Protein AF-A0A351ZZ70-F1 (afdb_monomer)

Structure (mmCIF, N/CA/C/O backbone):
data_AF-A0A351ZZ70-F1
#
_entry.id   AF-A0A351ZZ70-F1
#
loop_
_atom_site.group_PDB
_atom_site.id
_atom_site.type_symbol
_atom_site.label_atom_id
_atom_site.label_alt_id
_atom_site.label_comp_id
_atom_site.label_asym_id
_atom_site.label_entity_id
_atom_site.label_seq_id
_atom_site.pdbx_PDB_ins_code
_atom_site.Cartn_x
_atom_site.Cartn_y
_atom_site.Cartn_z
_atom_site.occupancy
_atom_site.B_iso_or_equiv
_atom_site.auth_seq_id
_atom_site.auth_comp_id
_atom_site.auth_asym_id
_atom_site.auth_atom_id
_atom_site.pdbx_PDB_model_num
ATOM 1 N N . MET A 1 1 ? 9.190 -35.580 1.330 1.00 49.66 1 MET A N 1
ATOM 2 C CA . MET A 1 1 ? 8.489 -34.272 1.339 1.00 49.66 1 MET A CA 1
ATOM 3 C C . MET A 1 1 ? 7.196 -34.245 2.174 1.00 49.66 1 MET A C 1
ATOM 5 O O . MET A 1 1 ? 6.522 -33.230 2.193 1.00 49.66 1 MET A O 1
ATOM 9 N N . THR A 1 2 ? 6.848 -35.310 2.910 1.00 63.97 2 THR A N 1
ATOM 10 C CA . THR A 1 2 ? 5.531 -35.466 3.570 1.00 63.97 2 THR A CA 1
ATOM 11 C C . THR A 1 2 ? 5.560 -35.407 5.106 1.00 63.97 2 THR A C 1
ATOM 13 O O . THR A 1 2 ? 4.503 -35.312 5.722 1.00 63.97 2 THR A O 1
ATOM 16 N N . SER A 1 3 ? 6.746 -35.417 5.732 1.00 46.72 3 SER A N 1
ATOM 17 C CA . SER A 1 3 ? 6.900 -35.365 7.200 1.00 46.72 3 SER A CA 1
ATOM 18 C C . SER A 1 3 ? 7.057 -33.930 7.736 1.00 46.72 3 SER A C 1
ATOM 20 O O . SER A 1 3 ? 6.382 -33.553 8.691 1.00 46.72 3 SER A O 1
ATOM 22 N N . LEU A 1 4 ? 7.824 -33.069 7.045 1.00 42.53 4 LEU A N 1
ATOM 23 C CA . LEU A 1 4 ? 7.962 -31.645 7.405 1.00 42.53 4 LEU A CA 1
ATOM 24 C C . LEU A 1 4 ? 6.634 -30.873 7.308 1.00 42.53 4 LEU A C 1
ATOM 26 O O . LEU A 1 4 ? 6.358 -30.010 8.134 1.00 42.53 4 LEU A O 1
ATOM 30 N N . MET A 1 5 ? 5.787 -31.219 6.333 1.00 43.94 5 MET A N 1
ATOM 31 C CA . MET A 1 5 ? 4.493 -30.562 6.122 1.00 43.94 5 MET A CA 1
ATOM 32 C C . MET A 1 5 ? 3.476 -30.921 7.219 1.00 43.94 5 MET A C 1
ATOM 34 O O . MET A 1 5 ? 2.661 -30.088 7.595 1.00 43.94 5 MET A O 1
ATOM 38 N N . LYS A 1 6 ? 3.561 -32.130 7.796 1.00 43.91 6 LYS A N 1
ATOM 39 C CA . LYS A 1 6 ? 2.717 -32.546 8.928 1.00 43.91 6 LYS A CA 1
ATOM 40 C C . LYS A 1 6 ? 3.193 -31.943 10.250 1.00 43.91 6 LYS A C 1
ATOM 42 O O . LYS A 1 6 ? 2.360 -31.536 11.052 1.00 43.91 6 LYS A O 1
ATOM 47 N N . LEU A 1 7 ? 4.509 -31.811 10.447 1.00 42.88 7 LEU A N 1
ATOM 48 C CA . LEU A 1 7 ? 5.071 -31.143 11.625 1.00 42.88 7 LEU A CA 1
ATOM 49 C C . LEU A 1 7 ? 4.730 -29.642 11.638 1.00 42.88 7 LEU A C 1
ATOM 51 O O . LEU A 1 7 ? 4.385 -29.107 12.686 1.00 42.88 7 LEU A O 1
ATOM 55 N N . ALA A 1 8 ? 4.733 -28.992 10.467 1.00 49.62 8 ALA A N 1
ATOM 56 C CA . ALA A 1 8 ? 4.304 -27.602 10.312 1.00 49.62 8 ALA A CA 1
ATOM 57 C C . ALA A 1 8 ? 2.809 -27.408 10.622 1.00 49.62 8 ALA A C 1
ATOM 59 O O . ALA A 1 8 ? 2.456 -26.432 11.273 1.00 49.62 8 ALA A O 1
ATOM 60 N N . ILE A 1 9 ? 1.943 -28.352 10.232 1.00 52.53 9 ILE A N 1
ATOM 61 C CA . ILE A 1 9 ? 0.499 -28.301 10.526 1.00 52.53 9 ILE A CA 1
ATOM 62 C C . ILE A 1 9 ? 0.217 -28.545 12.020 1.00 52.53 9 ILE A C 1
ATOM 64 O O . ILE A 1 9 ? -0.633 -27.872 12.592 1.00 52.53 9 ILE A O 1
ATOM 68 N N . VAL A 1 10 ? 0.960 -29.438 12.686 1.00 50.00 10 VAL A N 1
ATOM 69 C CA . VAL A 1 10 ? 0.810 -29.678 14.137 1.00 50.00 10 VAL A CA 1
ATOM 70 C C . VAL A 1 10 ? 1.342 -28.498 14.968 1.00 50.00 10 VAL A C 1
ATOM 72 O O . VAL A 1 10 ? 0.736 -28.140 15.975 1.00 50.00 10 VAL A O 1
ATOM 75 N N . LEU A 1 11 ? 2.406 -27.821 14.516 1.00 44.31 11 LEU A N 1
ATOM 76 C CA . LEU A 1 11 ? 2.881 -26.571 15.129 1.00 44.31 11 LEU A CA 1
ATOM 77 C C . LEU A 1 11 ? 1.931 -25.384 14.881 1.00 44.31 11 LEU A C 1
ATOM 79 O O . LEU A 1 11 ? 1.773 -24.552 15.774 1.00 44.31 11 LEU A O 1
ATOM 83 N N . LEU A 1 12 ? 1.241 -25.337 13.733 1.00 46.22 12 LEU A N 1
ATOM 84 C CA . LEU A 1 12 ? 0.236 -24.308 13.428 1.00 46.22 12 LEU A CA 1
ATOM 85 C C . LEU A 1 12 ? -1.006 -24.403 14.334 1.00 46.22 12 LEU A C 1
ATOM 87 O O . LEU A 1 12 ? -1.613 -23.385 14.652 1.00 46.22 12 LEU A O 1
ATOM 91 N N . VAL A 1 13 ? -1.373 -25.615 14.771 1.00 45.06 13 VAL A N 1
ATOM 92 C CA . VAL A 1 13 ? -2.556 -25.859 15.621 1.00 45.06 13 VAL A CA 1
ATOM 93 C C . VAL A 1 13 ? -2.278 -25.588 17.109 1.00 45.06 13 VAL A C 1
ATOM 95 O O . VAL A 1 13 ? -3.193 -25.225 17.841 1.00 45.06 13 VAL A O 1
ATOM 98 N N . CYS A 1 14 ? -1.026 -25.675 17.571 1.00 36.41 14 CYS A N 1
ATOM 99 C CA . CYS A 1 14 ? -0.679 -25.343 18.963 1.00 36.41 14 CYS A CA 1
ATOM 100 C C . CYS A 1 14 ? -0.446 -23.839 19.210 1.00 36.41 14 CYS A C 1
ATOM 102 O O . CYS A 1 14 ? -0.546 -23.388 20.350 1.00 36.41 14 CYS A O 1
ATOM 104 N N . ALA A 1 15 ? -0.174 -23.040 18.173 1.00 38.38 15 ALA A N 1
ATOM 105 C CA . ALA A 1 15 ? 0.088 -21.604 18.321 1.00 38.38 15 ALA A CA 1
ATOM 106 C C . ALA A 1 15 ? -1.185 -20.737 18.446 1.00 38.38 15 ALA A C 1
ATOM 108 O O . ALA A 1 15 ? -1.099 -19.566 18.815 1.00 38.38 15 ALA A O 1
ATOM 109 N N . SER A 1 16 ? -2.377 -21.291 18.194 1.00 42.59 16 SER A N 1
ATOM 110 C CA . SER A 1 16 ? -3.641 -20.539 18.216 1.00 42.59 16 SER A CA 1
ATOM 111 C C . SER A 1 16 ? -4.195 -20.247 19.619 1.00 42.59 16 SER A C 1
ATOM 113 O O . SER A 1 16 ? -5.203 -19.555 19.735 1.00 42.59 16 SER A O 1
ATOM 115 N N . VAL A 1 17 ? -3.569 -20.748 20.691 1.00 41.84 17 VAL A N 1
ATOM 116 C CA . VAL A 1 17 ? -4.128 -20.664 22.058 1.00 41.84 17 VAL A CA 1
ATOM 117 C C . VAL A 1 17 ? -3.600 -19.467 22.871 1.00 41.84 17 VAL A C 1
ATOM 119 O O . VAL A 1 17 ? -4.144 -19.162 23.926 1.00 41.84 17 VAL A O 1
ATOM 122 N N . LEU A 1 18 ? -2.610 -18.707 22.387 1.00 39.25 18 LEU A N 1
ATOM 123 C CA . LEU A 1 18 ? -1.973 -17.639 23.188 1.00 39.25 18 LEU A CA 1
ATOM 124 C C . LEU A 1 18 ? -2.280 -16.195 22.743 1.00 39.25 18 LEU A C 1
ATOM 126 O O . LEU A 1 18 ? -1.706 -15.250 23.277 1.00 39.25 18 LEU A O 1
ATOM 130 N N . ALA A 1 19 ? -3.222 -15.982 21.820 1.00 40.59 19 ALA A N 1
ATOM 131 C CA . ALA A 1 19 ? -3.468 -14.669 21.208 1.00 40.59 19 ALA A CA 1
ATOM 132 C C . ALA A 1 19 ? -4.496 -13.760 21.929 1.00 40.59 19 ALA A C 1
ATOM 134 O O . ALA A 1 19 ? -5.089 -12.892 21.290 1.00 40.59 19 ALA A O 1
ATOM 135 N N . GLN A 1 20 ? -4.733 -13.911 23.236 1.00 42.53 20 GLN A N 1
ATOM 136 C CA . GLN A 1 20 ? -5.723 -13.091 23.959 1.00 42.53 20 GLN A CA 1
ATOM 137 C C . GLN A 1 20 ? -5.120 -12.373 25.169 1.00 42.53 20 GLN A C 1
ATOM 139 O O . GLN A 1 20 ? -5.265 -12.832 26.296 1.00 42.53 20 GLN A O 1
ATOM 144 N N . ALA A 1 21 ? -4.444 -11.236 24.967 1.00 45.53 21 ALA A N 1
ATOM 145 C CA . ALA A 1 21 ? -4.029 -10.412 26.115 1.00 45.53 21 ALA A CA 1
ATOM 146 C C . ALA A 1 21 ? -3.870 -8.897 25.871 1.00 45.53 21 ALA A C 1
ATOM 148 O O . ALA A 1 21 ? -3.476 -8.189 26.795 1.00 45.53 21 ALA A O 1
ATOM 149 N N . GLN A 1 22 ? -4.144 -8.354 24.676 1.00 55.53 22 GLN A N 1
ATOM 150 C CA . GLN A 1 22 ? -3.857 -6.931 24.391 1.00 55.53 22 GLN A CA 1
ATOM 151 C C . GLN A 1 22 ? -5.077 -6.048 24.079 1.00 55.53 22 GLN A C 1
ATOM 153 O O . GLN A 1 22 ? -4.896 -4.871 23.773 1.00 55.53 22 GLN A O 1
ATOM 158 N N . GLU A 1 23 ? -6.305 -6.562 24.174 1.00 66.94 23 GLU A N 1
ATOM 159 C CA . GLU A 1 23 ? -7.500 -5.809 23.746 1.00 66.94 23 GLU A CA 1
ATOM 160 C C . GLU A 1 23 ? -8.256 -5.116 24.878 1.00 66.94 23 GLU A C 1
ATOM 162 O O . GLU A 1 23 ? -9.047 -4.214 24.607 1.00 66.94 23 GLU A O 1
ATOM 167 N N . THR A 1 24 ? -7.984 -5.478 26.133 1.00 68.69 24 THR A N 1
ATOM 168 C CA . THR A 1 24 ? -8.666 -4.908 27.297 1.00 68.69 24 THR A CA 1
ATOM 169 C C . THR A 1 24 ? -7.692 -4.481 28.386 1.00 68.69 24 THR A C 1
ATOM 171 O O . THR A 1 24 ? -6.736 -5.199 28.683 1.00 68.69 24 THR A O 1
ATOM 174 N N . TYR A 1 25 ? -7.938 -3.338 29.025 1.00 76.12 25 TYR A N 1
ATOM 175 C CA . TYR A 1 25 ? -7.220 -2.943 30.240 1.00 76.12 25 TYR A CA 1
ATOM 176 C C . TYR A 1 25 ? -8.117 -2.175 31.208 1.00 76.12 25 TYR A C 1
ATOM 178 O O . TYR A 1 25 ? -9.020 -1.474 30.780 1.00 76.12 25 TYR A O 1
ATOM 186 N N . VAL A 1 26 ? -7.848 -2.262 32.510 1.00 77.62 26 VAL A N 1
ATOM 187 C CA . VAL A 1 26 ? -8.574 -1.485 33.525 1.00 77.62 26 VAL A CA 1
ATOM 188 C C . VAL A 1 26 ? -7.821 -0.187 33.803 1.00 77.62 26 VAL A C 1
ATOM 190 O O . VAL A 1 26 ? -6.599 -0.198 33.951 1.00 77.62 26 VAL A O 1
ATOM 193 N N . THR A 1 27 ? -8.533 0.937 33.827 1.00 78.19 27 THR A N 1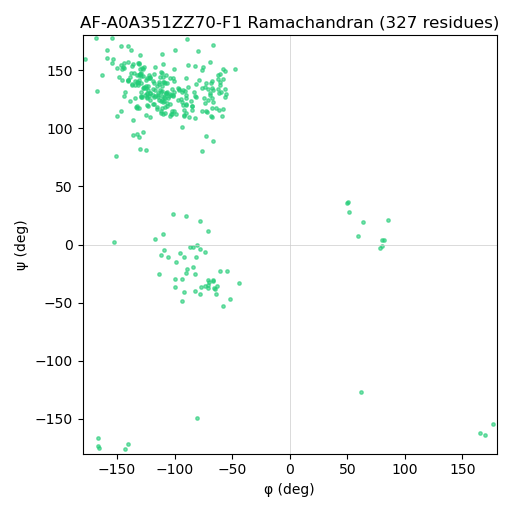
ATOM 194 C CA . THR A 1 27 ? -7.952 2.253 34.133 1.00 78.19 27 THR A CA 1
ATOM 195 C C . THR A 1 27 ? -7.859 2.458 35.645 1.00 78.19 27 THR A C 1
ATOM 197 O O . THR A 1 27 ? -8.860 2.295 36.337 1.00 78.19 27 THR A O 1
ATOM 200 N N . ASP A 1 28 ? -6.704 2.887 36.158 1.00 76.62 28 ASP A N 1
ATOM 201 C CA . ASP A 1 28 ? -6.487 3.050 37.607 1.00 76.62 28 ASP A CA 1
ATOM 202 C C . ASP A 1 28 ? -7.344 4.163 38.239 1.00 76.62 28 ASP A C 1
ATOM 204 O O . ASP A 1 28 ? -7.741 4.055 39.397 1.00 76.62 28 ASP A O 1
ATOM 208 N N . SER A 1 29 ? -7.680 5.216 37.483 1.00 77.56 29 SER A N 1
ATOM 209 C CA . SER A 1 29 ? -8.461 6.355 37.989 1.00 77.56 29 SER A CA 1
ATOM 210 C C . SER A 1 29 ? -9.960 6.068 38.105 1.00 77.56 29 SER A C 1
ATOM 212 O O . SER A 1 29 ? -10.587 6.452 39.088 1.00 77.56 29 SER A O 1
ATOM 214 N N . THR A 1 30 ? -10.550 5.397 37.114 1.00 75.12 30 THR A N 1
ATOM 215 C CA . THR A 1 30 ? -12.002 5.157 37.045 1.00 75.12 30 THR A CA 1
ATOM 216 C C . THR A 1 30 ? -12.397 3.720 37.367 1.00 75.12 30 THR A C 1
ATOM 218 O O . THR A 1 30 ? -13.588 3.453 37.519 1.00 75.12 30 THR A O 1
ATOM 221 N N . ARG A 1 31 ? -11.427 2.793 37.453 1.00 79.69 31 ARG A N 1
ATOM 222 C CA . ARG A 1 31 ? -11.629 1.331 37.493 1.00 79.69 31 ARG A CA 1
ATOM 223 C C . ARG A 1 31 ? -12.516 0.808 36.360 1.00 79.69 31 ARG A C 1
ATOM 225 O O . ARG A 1 31 ? -13.199 -0.195 36.527 1.00 79.69 31 ARG A O 1
ATOM 232 N N . GLN A 1 32 ? -12.522 1.505 35.226 1.00 81.19 32 GLN A N 1
ATOM 233 C CA . GLN A 1 32 ? -13.265 1.094 34.041 1.00 81.19 32 GLN A CA 1
ATOM 234 C C . GLN A 1 32 ? -12.413 0.186 33.174 1.00 81.19 32 GLN A C 1
ATOM 236 O O . GLN A 1 32 ? -11.249 0.500 32.893 1.00 81.19 32 GLN A O 1
ATOM 241 N N . THR A 1 33 ? -13.020 -0.891 32.703 1.00 83.31 33 THR A N 1
ATOM 242 C CA . THR A 1 33 ? -12.470 -1.724 31.647 1.00 83.31 33 THR A CA 1
ATOM 243 C C . THR A 1 33 ? -12.544 -0.953 30.335 1.00 83.31 33 THR A C 1
ATOM 245 O O . THR A 1 33 ? -13.596 -0.485 29.923 1.00 83.31 33 THR A O 1
ATOM 248 N N . MET A 1 34 ? -11.409 -0.792 29.675 1.00 81.81 34 MET A N 1
ATOM 249 C CA . MET A 1 34 ? -11.252 -0.173 28.367 1.00 81.81 34 MET A CA 1
ATOM 250 C C . MET A 1 34 ? -11.062 -1.272 27.335 1.00 81.81 34 MET A C 1
ATOM 252 O O . MET A 1 34 ? -10.184 -2.113 27.501 1.00 81.81 34 MET A O 1
ATOM 256 N N . ILE A 1 35 ? -11.851 -1.242 26.268 1.00 83.06 35 ILE A N 1
ATOM 257 C CA . ILE A 1 35 ? -11.829 -2.200 25.164 1.00 83.06 35 ILE A CA 1
ATOM 258 C C . ILE A 1 35 ? -11.302 -1.489 23.916 1.00 83.06 35 ILE A 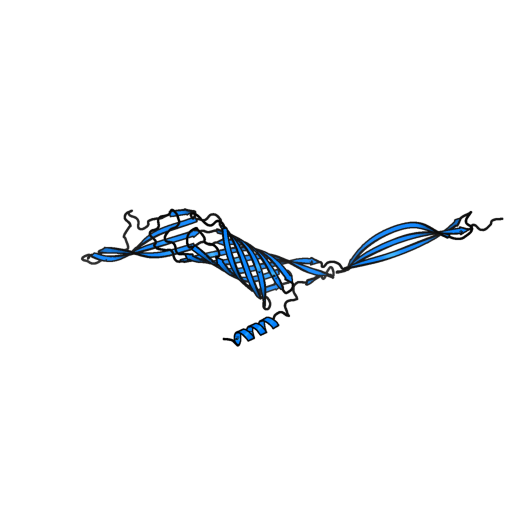C 1
ATOM 260 O O . ILE A 1 35 ? -11.741 -0.384 23.582 1.00 83.06 35 ILE A O 1
ATOM 264 N N . LEU A 1 36 ? -10.346 -2.103 23.221 1.00 84.31 36 LEU A N 1
ATOM 265 C CA . LEU A 1 36 ? -9.840 -1.598 21.950 1.00 84.31 36 LEU A CA 1
ATOM 266 C C . LEU A 1 36 ? -10.939 -1.679 20.887 1.00 84.31 36 LEU A C 1
ATOM 268 O O . LEU A 1 36 ? -11.436 -2.762 20.592 1.00 84.31 36 LEU A O 1
ATOM 272 N N . LYS A 1 37 ? -11.286 -0.545 20.268 1.00 84.19 37 LYS A N 1
ATOM 273 C CA . LYS A 1 37 ? -12.285 -0.523 19.193 1.00 84.19 37 LYS A CA 1
ATOM 274 C C . LYS A 1 37 ? -11.653 -0.628 17.808 1.00 84.19 37 LYS A C 1
ATOM 276 O O . LYS A 1 37 ? -12.125 -1.392 16.980 1.00 84.19 37 LYS A O 1
ATOM 281 N N . TYR A 1 38 ? -10.627 0.170 17.536 1.00 89.56 38 TYR A N 1
ATOM 282 C CA . TYR A 1 38 ? -9.906 0.178 16.261 1.00 89.56 38 TYR A CA 1
ATOM 283 C C . TYR A 1 38 ? -8.516 0.786 16.453 1.00 89.56 38 TYR A C 1
ATOM 285 O O . TYR A 1 38 ? -8.273 1.502 17.429 1.00 89.56 38 TYR A O 1
ATOM 293 N N . ARG A 1 39 ? -7.598 0.516 15.524 1.00 92.50 39 ARG A N 1
ATOM 294 C CA . ARG A 1 39 ? -6.299 1.191 15.447 1.00 92.50 39 ARG A CA 1
ATOM 295 C C . ARG A 1 39 ? -6.264 2.115 14.237 1.00 92.50 39 ARG A C 1
ATOM 297 O O . ARG A 1 39 ? -6.756 1.746 13.177 1.00 92.50 39 ARG A O 1
ATOM 304 N N . LEU A 1 40 ? -5.672 3.293 14.387 1.00 95.81 40 LEU A N 1
ATOM 305 C CA . LEU A 1 40 ? -5.412 4.229 13.289 1.00 95.81 40 LEU A CA 1
ATOM 306 C C . LEU A 1 40 ? -3.921 4.500 13.195 1.00 95.81 40 LEU A C 1
ATOM 308 O O . LEU A 1 40 ? -3.237 4.555 14.214 1.00 95.81 40 LEU A O 1
ATOM 312 N N . GLY A 1 41 ? -3.404 4.664 11.989 1.00 96.75 41 GLY A N 1
ATOM 313 C CA . GLY A 1 41 ? -1.971 4.749 11.800 1.00 96.75 41 GLY A CA 1
ATOM 314 C C . GLY A 1 41 ? -1.544 5.264 10.444 1.00 96.75 41 GLY A C 1
ATOM 315 O O . GLY A 1 41 ? -2.362 5.641 9.607 1.00 96.75 41 GLY A O 1
ATOM 316 N N . GLY A 1 42 ? -0.233 5.238 10.247 1.00 98.12 42 GLY A N 1
ATOM 317 C CA . GLY A 1 42 ? 0.413 5.509 8.975 1.00 98.12 42 GLY A CA 1
ATOM 318 C C . GLY A 1 42 ? 1.415 4.422 8.622 1.00 98.12 42 GLY A C 1
ATOM 319 O O . GLY A 1 42 ? 1.835 3.638 9.477 1.00 98.12 42 GLY A O 1
ATOM 320 N N . PHE A 1 43 ? 1.800 4.382 7.354 1.00 98.25 43 PHE A N 1
ATOM 321 C CA . PHE A 1 43 ? 2.858 3.508 6.866 1.00 98.25 43 PHE A CA 1
ATOM 322 C C . PHE A 1 43 ? 3.776 4.253 5.905 1.00 98.25 43 PHE A C 1
ATOM 324 O O . PHE A 1 43 ? 3.362 5.201 5.235 1.00 98.25 43 PHE A O 1
ATOM 331 N N . ALA A 1 44 ? 5.017 3.786 5.830 1.00 98.38 44 ALA A N 1
ATOM 332 C CA . ALA A 1 44 ? 5.989 4.182 4.825 1.00 98.38 44 ALA A CA 1
ATOM 333 C C . ALA A 1 44 ? 6.781 2.947 4.387 1.00 98.38 44 ALA A C 1
ATOM 335 O O . ALA A 1 44 ? 7.074 2.062 5.193 1.00 98.38 44 ALA A O 1
ATOM 336 N N . SER A 1 45 ? 7.089 2.837 3.101 1.00 98.12 45 SER A N 1
ATOM 337 C CA . SER A 1 45 ? 7.764 1.682 2.512 1.00 98.12 45 SER A CA 1
ATOM 338 C C . SER A 1 45 ? 8.628 2.104 1.334 1.00 98.12 45 SER A C 1
ATOM 340 O O . SER A 1 45 ? 8.241 2.972 0.553 1.00 98.12 45 SER A O 1
ATOM 342 N N . ALA A 1 46 ? 9.774 1.451 1.176 1.00 98.19 46 ALA A N 1
ATOM 343 C CA . ALA A 1 46 ? 10.479 1.420 -0.095 1.00 98.19 46 ALA A CA 1
ATOM 344 C C . ALA A 1 46 ? 9.752 0.437 -1.018 1.00 98.19 46 ALA A C 1
ATOM 346 O O . ALA A 1 46 ? 9.367 -0.650 -0.580 1.00 98.19 46 ALA A O 1
ATOM 347 N N . ALA A 1 47 ? 9.539 0.824 -2.270 1.00 97.75 47 ALA A N 1
ATOM 348 C CA . ALA A 1 47 ? 8.762 0.071 -3.242 1.00 97.75 47 ALA A CA 1
ATOM 349 C C . ALA A 1 47 ? 9.605 -0.190 -4.493 1.00 97.75 47 ALA A C 1
ATOM 351 O O . ALA A 1 47 ? 9.914 0.737 -5.233 1.00 97.75 47 ALA A O 1
ATOM 352 N N . GLN A 1 48 ? 9.976 -1.444 -4.728 1.00 97.75 48 GLN A N 1
ATOM 353 C CA . GLN A 1 48 ? 10.634 -1.872 -5.956 1.00 97.75 48 GLN A CA 1
ATOM 354 C C . GLN A 1 48 ? 9.566 -2.335 -6.945 1.00 97.75 48 GLN A C 1
ATOM 356 O O . GLN A 1 48 ? 8.886 -3.334 -6.699 1.00 97.75 48 GLN A O 1
ATOM 361 N N . THR A 1 49 ? 9.437 -1.633 -8.064 1.00 97.69 49 THR A N 1
ATOM 362 C CA . THR A 1 49 ? 8.543 -2.007 -9.159 1.00 97.69 49 THR A CA 1
ATOM 363 C C . THR A 1 49 ? 9.337 -2.770 -10.215 1.00 97.69 49 THR A C 1
ATOM 365 O O . THR A 1 49 ? 10.440 -2.374 -10.592 1.00 97.69 49 THR A O 1
ATOM 368 N N . ILE A 1 50 ? 8.792 -3.893 -10.668 1.00 96.81 50 ILE A N 1
ATOM 369 C CA . ILE A 1 50 ? 9.350 -4.762 -11.701 1.00 96.81 50 ILE A CA 1
ATOM 370 C C . ILE A 1 50 ? 8.298 -4.870 -12.795 1.00 96.81 50 ILE A C 1
ATOM 372 O O . ILE A 1 50 ? 7.182 -5.331 -12.554 1.00 96.81 50 ILE A O 1
ATOM 376 N N . HIS A 1 51 ? 8.654 -4.439 -13.994 1.00 96.06 51 HIS A N 1
ATOM 377 C CA . HIS A 1 51 ? 7.778 -4.483 -15.148 1.00 96.06 51 HIS A CA 1
ATOM 378 C C . HIS A 1 51 ? 8.059 -5.726 -15.972 1.00 96.06 51 HIS A C 1
ATOM 380 O O . HIS A 1 51 ? 9.213 -6.031 -16.273 1.00 96.06 51 HIS A O 1
ATOM 386 N N . VAL A 1 52 ? 6.980 -6.393 -16.359 1.00 94.62 52 VAL A N 1
ATOM 387 C CA . VAL A 1 52 ? 6.974 -7.422 -17.393 1.00 94.62 52 VAL A CA 1
ATOM 388 C C . VAL A 1 52 ? 6.216 -6.825 -18.565 1.00 94.62 52 VAL A C 1
ATOM 390 O O . VAL A 1 52 ? 5.101 -6.325 -18.393 1.00 94.62 52 VAL A O 1
ATOM 393 N N . ALA A 1 53 ? 6.851 -6.796 -19.726 1.00 93.00 53 ALA A N 1
ATOM 394 C CA . ALA A 1 53 ? 6.286 -6.196 -20.920 1.00 93.00 53 ALA A CA 1
ATOM 395 C C . ALA A 1 53 ? 6.604 -7.044 -22.151 1.00 93.00 53 ALA A C 1
ATOM 397 O O . ALA A 1 53 ? 7.554 -7.821 -22.142 1.00 93.00 53 ALA A O 1
ATOM 398 N N . ASP A 1 54 ? 5.795 -6.899 -23.191 1.00 92.00 54 ASP A N 1
ATOM 399 C CA . ASP A 1 54 ? 6.082 -7.427 -24.522 1.00 92.00 54 ASP A CA 1
ATOM 400 C C . ASP A 1 54 ? 5.412 -6.534 -25.572 1.00 92.00 54 ASP A C 1
ATOM 402 O O . ASP A 1 54 ? 4.321 -6.815 -26.071 1.00 92.00 54 ASP A O 1
ATOM 406 N N . PHE A 1 55 ? 6.016 -5.370 -25.821 1.00 89.12 55 PHE A N 1
ATOM 407 C CA . PHE A 1 55 ? 5.552 -4.426 -26.839 1.00 89.12 55 PHE A CA 1
ATOM 408 C C . PHE A 1 55 ? 6.726 -3.696 -27.493 1.00 89.12 55 PHE A C 1
ATOM 410 O O . PHE A 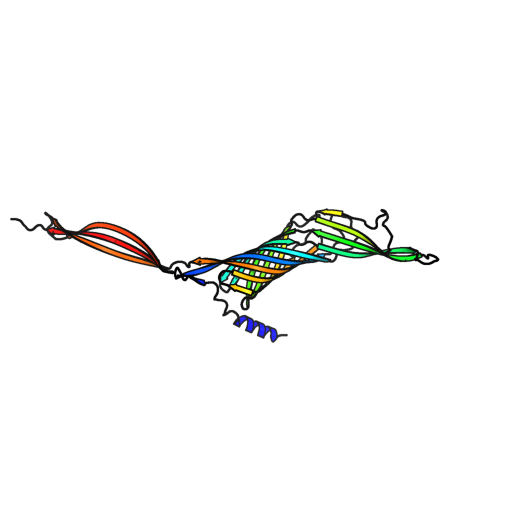1 55 ? 7.692 -3.347 -26.818 1.00 89.12 55 PHE A O 1
ATOM 417 N N . GLY A 1 56 ? 6.654 -3.452 -28.804 1.00 85.88 56 GLY A N 1
ATOM 418 C CA . GLY A 1 56 ? 7.674 -2.683 -29.533 1.00 85.88 56 GLY A CA 1
ATOM 419 C C . GLY A 1 56 ? 7.485 -1.170 -29.408 1.00 85.88 56 GLY A C 1
ATOM 420 O O . GLY A 1 56 ? 8.442 -0.434 -29.198 1.00 85.88 56 GLY A O 1
ATOM 421 N N . ALA A 1 57 ? 6.234 -0.706 -29.465 1.00 86.75 57 ALA A N 1
ATOM 422 C CA . ALA A 1 57 ? 5.874 0.704 -29.356 1.00 86.75 57 ALA A CA 1
ATOM 423 C C . ALA A 1 57 ? 4.558 0.881 -28.591 1.00 86.75 57 ALA A C 1
ATOM 425 O O . ALA A 1 57 ? 3.717 -0.020 -28.553 1.00 86.75 57 ALA A O 1
ATOM 426 N N . LEU A 1 58 ? 4.371 2.065 -28.011 1.00 87.00 58 LEU A N 1
ATOM 427 C CA . LEU A 1 58 ? 3.076 2.483 -27.484 1.00 87.00 58 LEU A CA 1
ATOM 428 C C . LEU A 1 58 ? 2.120 2.869 -28.634 1.00 87.00 58 LEU A C 1
ATOM 430 O O . LEU A 1 58 ? 2.582 3.310 -29.691 1.00 87.00 58 LEU A O 1
ATOM 434 N N . PRO A 1 59 ? 0.791 2.739 -28.454 1.00 85.56 59 PRO A N 1
ATOM 435 C CA . PRO A 1 59 ? -0.180 3.067 -29.496 1.00 85.56 59 PRO A CA 1
ATOM 436 C C . PRO A 1 59 ? -0.026 4.500 -30.025 1.00 85.56 59 PRO A C 1
ATOM 438 O O . PRO A 1 59 ? -0.001 5.456 -29.253 1.00 85.56 59 PRO A O 1
ATOM 441 N N . GLY A 1 60 ? 0.047 4.650 -31.350 1.00 81.94 60 GLY A N 1
ATOM 442 C CA . GLY A 1 60 ? 0.174 5.955 -32.012 1.00 81.94 60 GLY A CA 1
ATOM 443 C C . GLY A 1 60 ? 1.596 6.523 -32.070 1.00 81.94 60 GLY A C 1
ATOM 444 O O . GLY A 1 60 ? 1.772 7.630 -32.573 1.00 81.94 60 GLY A O 1
ATOM 445 N N . LEU A 1 61 ? 2.604 5.780 -31.601 1.00 83.94 61 LEU A N 1
ATOM 446 C CA . LEU A 1 61 ? 4.005 6.200 -31.597 1.00 83.94 61 LEU A CA 1
ATOM 447 C C . LEU A 1 61 ? 4.863 5.265 -32.449 1.00 83.94 61 LEU A C 1
ATOM 449 O O . LEU A 1 61 ? 4.622 4.062 -32.531 1.00 83.94 61 LEU A O 1
ATOM 453 N N . VAL A 1 62 ? 5.891 5.828 -33.079 1.00 81.06 62 VAL A N 1
ATOM 454 C CA . VAL A 1 62 ? 6.886 5.056 -33.825 1.00 81.06 62 VAL A CA 1
ATOM 455 C C . VAL A 1 62 ? 8.021 4.688 -32.872 1.00 81.06 62 VAL A C 1
ATOM 457 O O . VAL A 1 62 ? 8.610 5.555 -32.229 1.00 81.06 62 VAL A O 1
ATOM 460 N N . SER A 1 63 ? 8.339 3.401 -32.790 1.00 81.19 63 SER A N 1
ATOM 461 C CA . SER A 1 63 ? 9.560 2.905 -32.156 1.00 81.19 63 SER A CA 1
ATOM 462 C C . SER A 1 63 ? 10.222 1.908 -33.091 1.00 81.19 63 SER A C 1
ATOM 464 O O . SER A 1 63 ? 9.532 1.106 -33.724 1.00 81.19 63 SER A O 1
ATOM 466 N N . CYS A 1 64 ? 11.547 1.963 -33.196 1.00 81.25 64 CYS A N 1
ATOM 467 C CA . CYS A 1 64 ? 12.312 0.951 -33.918 1.00 81.25 64 CYS A CA 1
ATOM 468 C C . CYS A 1 64 ? 12.677 -0.254 -33.039 1.00 81.25 64 CYS A C 1
ATOM 470 O O . CYS A 1 64 ? 13.269 -1.200 -33.550 1.00 81.25 64 CYS A O 1
ATOM 472 N N . CYS A 1 65 ? 12.305 -0.234 -31.755 1.00 81.75 65 CYS A N 1
ATOM 473 C CA . CYS A 1 65 ? 12.509 -1.349 -30.841 1.00 81.75 65 CYS A CA 1
ATOM 474 C C . CYS A 1 65 ? 11.594 -2.519 -31.219 1.00 81.75 65 CYS A C 1
ATOM 476 O O . CYS A 1 65 ? 10.377 -2.357 -31.328 1.00 81.75 65 CYS A O 1
ATOM 478 N N . GLN A 1 66 ? 12.158 -3.721 -31.357 1.00 81.19 66 GLN A N 1
ATOM 479 C CA . GLN A 1 66 ? 11.347 -4.922 -31.595 1.00 81.19 66 GLN A CA 1
ATOM 480 C C . GLN A 1 66 ? 10.415 -5.240 -30.418 1.00 81.19 66 GLN A C 1
ATOM 482 O O . GLN A 1 66 ? 9.258 -5.601 -30.625 1.00 81.19 66 GLN A O 1
ATOM 487 N N . SER A 1 67 ? 10.926 -5.123 -29.187 1.00 86.88 67 SER A N 1
ATOM 488 C CA . SER A 1 67 ? 10.171 -5.405 -27.962 1.00 86.88 67 SER A CA 1
ATOM 489 C C . SER A 1 67 ? 10.892 -4.896 -26.706 1.00 86.88 67 SER A C 1
ATOM 491 O O . SER A 1 67 ? 12.071 -5.201 -26.477 1.00 86.88 67 SER A O 1
ATOM 493 N N . PHE A 1 68 ? 10.166 -4.191 -25.840 1.00 86.50 68 PHE A N 1
ATOM 494 C CA . PHE A 1 68 ? 10.529 -3.965 -24.444 1.00 86.50 68 PHE A CA 1
ATOM 495 C C . PHE A 1 68 ? 10.050 -5.150 -23.609 1.00 86.50 68 PHE A C 1
ATOM 497 O O . PHE A 1 68 ? 8.855 -5.424 -23.560 1.00 86.50 68 PHE A O 1
ATOM 504 N N . THR A 1 69 ? 10.982 -5.855 -22.963 1.00 89.69 69 THR A N 1
ATOM 505 C CA . THR A 1 69 ? 10.691 -7.104 -22.235 1.00 89.69 69 THR A CA 1
ATOM 506 C C . THR A 1 69 ? 10.545 -6.913 -20.727 1.00 89.69 69 THR A C 1
ATOM 508 O O . THR A 1 69 ? 9.811 -7.636 -20.053 1.00 89.69 69 THR A O 1
ATOM 511 N N . GLY A 1 70 ? 11.243 -5.928 -20.165 1.00 88.75 70 GLY A N 1
ATOM 512 C CA . GLY A 1 70 ? 11.197 -5.673 -18.737 1.00 88.75 70 GLY A CA 1
ATOM 513 C C . GLY A 1 70 ? 12.021 -4.472 -18.315 1.00 88.75 70 GLY A C 1
ATOM 514 O O . GLY A 1 70 ? 12.917 -4.011 -19.021 1.00 88.75 70 GLY A O 1
ATOM 515 N N . GLY A 1 71 ? 11.679 -3.957 -17.146 1.00 91.88 71 GLY A N 1
ATOM 516 C CA . GLY A 1 71 ? 12.277 -2.766 -16.566 1.00 91.88 71 GLY A CA 1
ATOM 517 C C . GLY A 1 71 ? 12.042 -2.756 -15.068 1.00 91.88 71 GLY A C 1
ATOM 518 O O . GLY A 1 71 ? 11.240 -3.534 -14.546 1.00 91.88 71 GLY A O 1
ATOM 519 N N . SER A 1 72 ? 12.738 -1.889 -14.347 1.00 93.75 72 SER A N 1
ATOM 520 C CA . SER A 1 72 ? 12.527 -1.786 -12.908 1.00 93.75 72 SER A CA 1
ATOM 521 C C . SER A 1 72 ? 12.710 -0.364 -12.417 1.00 93.75 72 SER A C 1
ATOM 523 O O . SER A 1 72 ? 13.401 0.437 -13.044 1.00 93.75 72 SER A O 1
ATOM 525 N N . SER A 1 73 ? 12.070 -0.042 -11.304 1.00 95.50 73 SER A N 1
ATOM 526 C CA . SER A 1 73 ? 12.232 1.245 -10.647 1.00 95.50 73 SER A CA 1
ATOM 527 C C . SER A 1 73 ? 12.162 1.086 -9.138 1.00 95.50 73 SER A C 1
ATOM 529 O O . SER A 1 73 ? 11.522 0.170 -8.616 1.00 95.50 73 SER A O 1
ATOM 531 N N . LEU A 1 74 ? 12.819 2.006 -8.441 1.00 95.94 74 LEU A N 1
ATOM 532 C CA . LEU A 1 74 ? 12.683 2.156 -7.005 1.00 95.94 74 LEU A CA 1
ATOM 533 C C . LEU A 1 74 ? 11.857 3.410 -6.725 1.00 95.94 74 LEU A C 1
ATOM 535 O O . LEU A 1 74 ? 12.122 4.484 -7.262 1.00 95.94 74 LEU A O 1
ATOM 539 N N . GLY A 1 75 ? 10.864 3.266 -5.863 1.00 95.62 75 GLY A N 1
ATOM 540 C CA . GLY A 1 75 ? 9.997 4.338 -5.413 1.00 95.62 75 GLY A CA 1
ATOM 541 C C . GLY A 1 75 ? 9.691 4.224 -3.927 1.00 95.62 75 GLY A C 1
ATOM 542 O O . GLY A 1 75 ? 10.248 3.400 -3.199 1.00 95.62 75 GLY A O 1
ATOM 543 N N . ALA A 1 76 ? 8.769 5.065 -3.480 1.00 96.56 76 ALA A N 1
ATOM 544 C CA . ALA A 1 76 ? 8.235 5.030 -2.130 1.00 96.56 76 ALA A CA 1
ATOM 545 C C . ALA A 1 76 ? 6.738 4.716 -2.167 1.00 96.56 76 ALA A C 1
ATOM 547 O O . ALA A 1 76 ? 6.041 5.027 -3.135 1.00 96.56 76 ALA A O 1
ATOM 548 N N . ALA A 1 77 ? 6.245 4.116 -1.092 1.00 98.06 77 ALA A N 1
ATOM 549 C CA . ALA A 1 77 ? 4.827 4.010 -0.801 1.00 98.06 77 ALA A CA 1
ATOM 550 C C . ALA A 1 77 ? 4.568 4.537 0.608 1.00 98.06 77 ALA A C 1
ATOM 552 O O . ALA A 1 77 ? 5.305 4.207 1.535 1.00 98.06 77 ALA A O 1
ATOM 553 N N . PHE A 1 78 ? 3.541 5.357 0.788 1.00 98.44 78 PHE A N 1
ATOM 554 C CA . PHE A 1 78 ? 3.177 5.879 2.102 1.00 98.44 78 PHE A CA 1
ATOM 555 C C . PHE A 1 78 ? 1.695 6.219 2.164 1.00 98.44 78 PHE A C 1
ATOM 557 O O . PHE A 1 78 ? 1.041 6.417 1.139 1.00 98.44 78 PHE A O 1
ATOM 564 N N . GLY A 1 79 ? 1.156 6.302 3.372 1.00 98.44 79 GLY A N 1
ATOM 565 C CA . GLY A 1 79 ? -0.246 6.634 3.555 1.00 98.44 79 GLY A CA 1
ATOM 566 C C . GLY A 1 79 ? -0.729 6.430 4.976 1.00 98.44 79 GLY A C 1
ATOM 567 O O . GLY A 1 79 ? 0.058 6.298 5.916 1.00 98.44 79 GLY A O 1
ATOM 568 N N . VAL A 1 80 ? -2.048 6.394 5.104 1.00 98.50 80 VAL A N 1
ATOM 569 C CA . VAL A 1 80 ? -2.761 6.151 6.355 1.00 98.50 80 VAL A CA 1
ATOM 570 C C . VAL A 1 80 ? -3.439 4.791 6.319 1.00 98.50 80 VAL A C 1
ATOM 572 O O . VAL A 1 80 ? -3.743 4.248 5.255 1.00 98.50 80 VAL A O 1
ATOM 575 N N . LEU A 1 81 ? -3.674 4.230 7.497 1.00 97.88 81 LEU A N 1
ATOM 576 C CA . LEU A 1 81 ? -4.361 2.958 7.633 1.00 97.88 81 LEU A CA 1
ATOM 577 C C . LEU A 1 81 ? -5.253 2.916 8.867 1.00 97.88 81 LEU A C 1
ATOM 579 O O . LEU A 1 81 ? -5.001 3.588 9.871 1.00 97.88 81 LEU A O 1
ATOM 583 N N . GLY A 1 82 ? -6.301 2.110 8.772 1.00 96.56 82 GLY A N 1
ATOM 584 C CA . GLY A 1 82 ? -7.192 1.775 9.868 1.00 96.56 82 GLY A CA 1
ATOM 585 C C . GLY A 1 82 ? -7.302 0.266 9.998 1.00 96.56 82 GLY A C 1
ATOM 586 O O . GLY A 1 82 ? -7.447 -0.430 8.999 1.00 96.56 82 GLY A O 1
ATOM 587 N N . GLU A 1 83 ? -7.239 -0.237 11.225 1.00 95.06 83 GLU A N 1
ATOM 588 C CA . GLU A 1 83 ? -7.324 -1.660 11.535 1.00 95.06 83 GLU A CA 1
ATOM 589 C C . GLU A 1 83 ? -8.446 -1.919 12.542 1.00 95.06 83 GLU A C 1
ATOM 591 O O . GLU A 1 83 ? -8.579 -1.223 13.551 1.00 95.06 83 GLU A O 1
ATOM 596 N N . PHE A 1 84 ? -9.218 -2.967 12.293 1.00 92.06 84 PHE A N 1
ATOM 597 C CA . PHE A 1 84 ? -10.231 -3.491 13.191 1.00 92.06 84 PHE A CA 1
ATOM 598 C C . PHE A 1 84 ? -9.910 -4.951 13.520 1.00 92.06 84 PHE A C 1
ATOM 600 O O . PHE A 1 84 ? -9.768 -5.771 12.609 1.00 92.06 84 PHE A O 1
ATOM 607 N N . THR A 1 85 ? -9.793 -5.291 14.807 1.00 88.19 85 THR A N 1
ATOM 608 C CA . THR A 1 85 ? -9.654 -6.695 15.211 1.00 88.19 85 THR A CA 1
ATOM 609 C C . THR A 1 85 ? -11.033 -7.352 15.265 1.00 88.19 85 THR A C 1
ATOM 611 O O . THR A 1 85 ? -11.951 -6.855 15.914 1.00 88.19 85 THR A O 1
ATOM 614 N N . LEU A 1 86 ? -11.177 -8.484 14.587 1.00 84.88 86 LEU A N 1
ATOM 615 C CA . LEU A 1 86 ? -12.324 -9.377 14.691 1.00 84.88 86 LEU A CA 1
ATOM 616 C C . LEU A 1 86 ? -12.100 -10.408 15.807 1.00 84.88 86 LEU A C 1
ATOM 618 O O . LEU A 1 86 ? -11.032 -10.512 16.413 1.00 84.88 86 LEU A O 1
ATOM 622 N N . ARG A 1 87 ? -13.119 -11.239 16.043 1.00 75.94 87 ARG A N 1
ATOM 623 C CA . ARG A 1 87 ? -12.996 -12.415 16.913 1.00 75.94 87 ARG A CA 1
ATOM 624 C C . ARG A 1 87 ? -11.859 -13.324 16.412 1.00 75.94 87 ARG A C 1
ATOM 626 O O . ARG A 1 87 ? -11.582 -13.356 15.218 1.00 75.94 87 ARG A O 1
ATOM 633 N N . SER A 1 88 ? -11.210 -14.032 17.341 1.00 76.25 88 SER A N 1
ATOM 634 C CA . SER A 1 88 ? -10.075 -14.952 17.114 1.00 76.25 88 SER A CA 1
ATOM 635 C C . SER A 1 88 ? -8.771 -14.336 16.577 1.00 76.25 88 SER A C 1
ATOM 637 O O . SER A 1 88 ? -7.934 -15.060 16.045 1.00 76.25 88 SER A O 1
ATOM 639 N N . GLY A 1 89 ? -8.570 -13.020 16.710 1.00 80.62 89 GLY A N 1
ATOM 640 C CA . GLY A 1 89 ? -7.307 -12.357 16.348 1.00 80.62 89 GLY A CA 1
ATOM 641 C C . GLY A 1 89 ? -7.125 -12.078 14.852 1.00 80.62 89 GLY A C 1
ATOM 642 O O . GLY A 1 89 ? -6.121 -11.476 14.468 1.00 80.62 89 GLY A O 1
ATOM 643 N N . LEU A 1 90 ? -8.095 -12.467 14.017 1.00 89.25 90 LEU A N 1
ATOM 644 C CA . LEU A 1 90 ? -8.204 -12.021 12.628 1.00 89.25 90 LEU A CA 1
ATOM 645 C C . LEU A 1 90 ? -8.375 -10.500 12.611 1.00 89.25 90 LEU A C 1
ATOM 647 O O . LEU A 1 90 ? -9.146 -9.963 13.403 1.00 89.25 90 LEU A O 1
ATOM 651 N N . ARG A 1 91 ? -7.695 -9.791 11.710 1.00 92.56 91 ARG A N 1
ATOM 652 C CA . ARG A 1 91 ? -7.852 -8.335 11.592 1.00 92.56 91 ARG A CA 1
ATOM 653 C C . ARG A 1 91 ? -8.241 -7.937 10.177 1.00 92.56 91 ARG A C 1
ATOM 655 O O . ARG A 1 91 ? -7.778 -8.538 9.212 1.00 92.56 91 ARG A O 1
ATOM 662 N N . ILE A 1 92 ? -9.093 -6.927 10.069 1.00 95.00 92 ILE A N 1
ATOM 663 C CA . ILE A 1 92 ? -9.373 -6.226 8.816 1.00 95.00 92 ILE A CA 1
ATOM 664 C C . ILE A 1 92 ? -8.574 -4.934 8.851 1.00 95.00 92 ILE A C 1
ATOM 666 O O . ILE A 1 92 ? -8.641 -4.199 9.835 1.00 95.00 92 ILE A O 1
ATOM 670 N N . GLU A 1 93 ? -7.855 -4.633 7.782 1.00 97.00 93 GLU A N 1
ATOM 671 C CA . GLU A 1 93 ? -7.138 -3.377 7.636 1.00 97.00 93 GLU A CA 1
ATOM 672 C C . GLU A 1 93 ? -7.477 -2.731 6.295 1.00 97.00 93 GLU A C 1
ATOM 674 O O . GLU A 1 93 ? -7.448 -3.375 5.247 1.00 97.00 93 GLU A O 1
ATOM 679 N N . GLY A 1 94 ? -7.813 -1.447 6.342 1.00 97.88 94 GLY A N 1
ATOM 680 C CA . GLY A 1 94 ? -7.949 -0.601 5.168 1.00 97.88 94 GLY A CA 1
ATOM 681 C C . GLY A 1 94 ? -6.783 0.374 5.102 1.00 97.88 94 GLY A C 1
ATOM 682 O O . GLY A 1 94 ? -6.504 1.060 6.087 1.00 97.88 94 GLY A O 1
ATOM 683 N N . ARG A 1 95 ? -6.125 0.465 3.945 1.00 98.12 95 ARG A N 1
ATOM 684 C CA . ARG A 1 95 ? -5.095 1.476 3.673 1.00 98.12 95 ARG A CA 1
ATOM 685 C C . ARG A 1 95 ? -5.562 2.450 2.608 1.00 98.12 95 ARG A C 1
ATOM 687 O O . ARG A 1 95 ? -6.221 2.048 1.654 1.00 98.12 95 ARG A O 1
ATOM 694 N N . VAL A 1 96 ? -5.176 3.710 2.759 1.00 98.56 96 VAL A N 1
ATOM 695 C CA . VAL A 1 96 ? -5.276 4.731 1.714 1.00 98.56 96 VAL A CA 1
ATOM 696 C C . VAL A 1 96 ? -3.916 5.394 1.598 1.00 98.56 96 VAL A C 1
ATOM 698 O O . VAL A 1 96 ? -3.358 5.841 2.602 1.00 98.56 96 VAL A O 1
ATOM 701 N N . GLY A 1 97 ? -3.354 5.444 0.397 1.00 98.06 97 GLY A N 1
ATOM 702 C CA . GLY A 1 97 ? -1.992 5.935 0.235 1.00 98.06 97 GLY A CA 1
ATOM 703 C C . GLY A 1 97 ? -1.589 6.236 -1.194 1.00 98.06 97 GLY A C 1
ATOM 704 O O . GLY A 1 97 ? -2.388 6.170 -2.124 1.00 98.06 97 GLY A O 1
ATOM 705 N N . TYR A 1 98 ? -0.315 6.554 -1.347 1.00 98.19 98 TYR A N 1
ATOM 706 C CA . TYR A 1 98 ? 0.339 6.863 -2.606 1.00 98.19 98 TYR A CA 1
ATOM 707 C C . TYR A 1 98 ? 1.491 5.886 -2.842 1.00 98.19 98 TYR A C 1
ATOM 709 O O . TYR A 1 98 ? 2.200 5.518 -1.904 1.00 98.19 98 TYR A O 1
ATOM 717 N N . THR A 1 99 ? 1.702 5.493 -4.095 1.00 98.06 99 THR A N 1
ATOM 718 C CA . THR A 1 99 ? 2.913 4.815 -4.562 1.00 98.06 99 THR A CA 1
ATOM 719 C C . THR A 1 99 ? 3.222 5.220 -6.004 1.00 98.06 99 THR A C 1
ATOM 721 O O . THR A 1 99 ? 2.414 5.883 -6.651 1.00 98.06 99 THR A O 1
ATOM 724 N N . SER A 1 100 ? 4.387 4.835 -6.519 1.00 95.19 100 SER A N 1
ATOM 725 C CA . SER A 1 100 ? 4.733 5.010 -7.928 1.00 95.19 100 SER A CA 1
ATOM 726 C C . SER A 1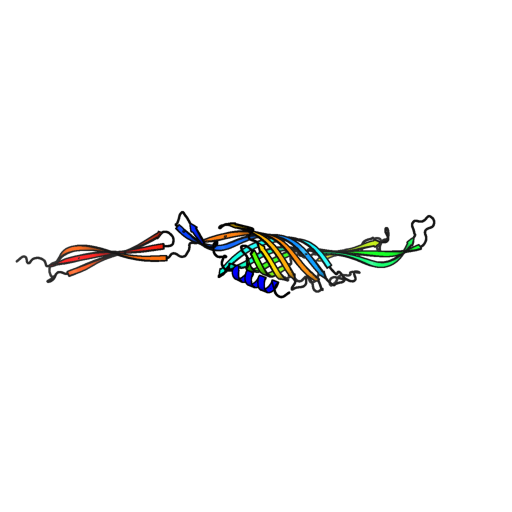 100 ? 4.951 3.660 -8.604 1.00 95.19 100 SER A C 1
ATOM 728 O O . SER A 1 100 ? 5.680 2.810 -8.088 1.00 95.19 100 SER A O 1
ATOM 730 N N . LEU A 1 101 ? 4.348 3.498 -9.779 1.00 95.94 101 LEU A N 1
ATOM 731 C CA . LEU A 1 101 ? 4.615 2.419 -10.728 1.00 95.94 101 LEU A CA 1
ATOM 732 C C . LEU A 1 101 ? 5.517 2.901 -11.874 1.00 95.94 101 LEU A C 1
ATOM 734 O O . LEU A 1 101 ? 5.423 2.380 -12.981 1.00 95.94 101 LEU A O 1
ATOM 738 N N . SER A 1 102 ? 6.341 3.932 -11.641 1.00 94.50 102 SER A N 1
ATOM 739 C CA . SER A 1 102 ? 7.331 4.400 -12.618 1.00 94.50 102 SER A CA 1
ATOM 740 C C . SER A 1 102 ? 8.130 3.235 -13.194 1.00 94.50 102 SER A C 1
ATOM 742 O O . SER A 1 102 ? 8.375 2.253 -12.502 1.00 94.50 102 SER A O 1
ATOM 744 N N . ALA A 1 103 ? 8.598 3.370 -14.425 1.00 93.38 103 ALA A N 1
ATOM 745 C CA . ALA A 1 103 ? 9.367 2.338 -15.098 1.00 93.38 103 ALA A CA 1
ATOM 746 C C . ALA A 1 103 ? 10.615 2.934 -15.736 1.00 93.38 103 ALA A C 1
ATOM 748 O O . ALA A 1 103 ? 10.573 4.052 -16.240 1.00 93.38 103 ALA A O 1
ATOM 749 N N . ALA A 1 104 ? 11.697 2.168 -15.755 1.00 93.81 104 ALA A N 1
ATOM 750 C CA . ALA A 1 104 ? 12.857 2.440 -16.585 1.00 93.81 104 ALA A CA 1
ATOM 751 C C . ALA A 1 104 ? 13.214 1.150 -17.324 1.00 93.81 104 ALA A C 1
ATOM 753 O O . ALA A 1 104 ? 13.507 0.125 -16.703 1.00 93.81 104 ALA A O 1
ATOM 754 N N . PHE A 1 105 ? 13.132 1.207 -18.646 1.00 91.25 105 PHE A N 1
ATOM 755 C CA . PHE A 1 105 ? 13.505 0.147 -19.564 1.00 91.25 105 PHE A CA 1
ATOM 756 C C . PHE A 1 105 ? 14.715 0.620 -20.363 1.00 91.25 105 PHE A C 1
ATOM 758 O O . PHE A 1 105 ? 14.759 1.768 -20.805 1.00 91.25 105 PHE A O 1
ATOM 765 N N . GLY A 1 106 ? 15.675 -0.275 -20.556 1.00 90.06 106 GLY A N 1
ATOM 766 C CA . GLY A 1 106 ? 16.860 -0.031 -21.363 1.00 90.06 106 GLY A CA 1
ATOM 767 C C . GLY A 1 106 ? 17.231 -1.308 -22.097 1.00 90.06 106 GLY A C 1
ATOM 768 O O . GLY A 1 106 ? 17.337 -2.365 -21.470 1.00 90.06 106 GLY A O 1
ATOM 769 N N . ARG A 1 107 ? 17.403 -1.232 -23.416 1.00 89.50 107 ARG A N 1
ATOM 770 C CA . ARG A 1 107 ? 17.805 -2.382 -24.232 1.00 89.50 107 ARG A CA 1
ATOM 771 C C . ARG A 1 107 ? 18.753 -1.962 -25.342 1.00 89.50 107 ARG A C 1
ATOM 773 O O . ARG A 1 107 ? 18.437 -1.066 -26.117 1.00 89.50 107 ARG A O 1
ATOM 780 N N . ASP A 1 108 ? 19.856 -2.688 -25.467 1.00 90.88 108 ASP A N 1
ATOM 781 C CA . ASP A 1 108 ? 20.757 -2.560 -26.608 1.00 90.88 108 ASP A CA 1
ATOM 782 C C . ASP A 1 108 ? 20.323 -3.538 -27.706 1.00 90.88 108 ASP A C 1
ATOM 784 O O . ASP A 1 108 ? 20.118 -4.730 -27.460 1.00 90.88 108 ASP A O 1
ATOM 788 N N . GLU A 1 109 ? 20.158 -3.028 -28.922 1.00 90.06 109 GLU A N 1
ATOM 789 C CA . GLU A 1 109 ? 19.757 -3.800 -30.094 1.00 90.06 109 GLU A CA 1
ATOM 790 C C . GLU A 1 109 ? 20.771 -3.621 -31.221 1.00 90.06 109 GLU A C 1
ATOM 792 O O . GLU A 1 109 ? 21.191 -2.507 -31.540 1.00 90.06 109 GLU A O 1
ATOM 797 N N . LYS A 1 110 ? 21.139 -4.739 -31.850 1.00 91.12 110 LYS A N 1
ATOM 798 C CA . LYS A 1 110 ? 21.921 -4.744 -33.081 1.00 91.12 110 LYS A CA 1
ATOM 799 C C . LYS A 1 110 ? 20.988 -4.513 -34.264 1.00 91.12 110 LYS A C 1
ATOM 801 O O . LYS A 1 110 ? 20.250 -5.419 -34.641 1.00 91.12 110 LYS A O 1
ATOM 806 N N . ILE A 1 111 ? 21.071 -3.340 -34.881 1.00 88.31 111 ILE A N 1
ATOM 807 C CA . ILE A 1 111 ? 20.215 -2.977 -36.022 1.00 88.31 111 ILE A CA 1
ATOM 808 C C . ILE A 1 111 ? 20.845 -3.312 -37.381 1.00 88.31 111 ILE A C 1
ATOM 810 O O . ILE A 1 111 ? 20.178 -3.244 -38.410 1.00 88.31 111 ILE A O 1
ATOM 814 N N . GLY A 1 112 ? 22.130 -3.674 -37.407 1.00 86.94 112 GLY A N 1
ATOM 815 C CA . GLY A 1 112 ? 22.832 -4.010 -38.642 1.00 86.94 112 GLY A CA 1
ATOM 816 C C . GLY A 1 112 ? 24.348 -4.044 -38.489 1.00 86.94 112 GLY A C 1
ATOM 817 O O . GLY A 1 112 ? 24.876 -4.147 -37.379 1.00 86.94 112 GLY A O 1
ATOM 818 N N . ASN A 1 113 ? 25.045 -3.973 -39.623 1.00 87.38 113 ASN A N 1
ATOM 819 C CA . ASN A 1 113 ? 26.498 -3.876 -39.695 1.00 87.38 113 ASN A CA 1
ATOM 820 C C . ASN A 1 113 ? 26.949 -2.880 -40.774 1.00 87.38 113 ASN A C 1
ATOM 822 O O . ASN A 1 113 ? 26.654 -3.041 -41.960 1.00 87.38 113 ASN A O 1
ATOM 826 N N . GLU A 1 114 ? 27.737 -1.891 -40.368 1.00 82.19 114 GLU A N 1
ATOM 827 C CA . GLU A 1 114 ? 28.218 -0.822 -41.247 1.00 82.19 114 GLU A CA 1
ATOM 828 C C . GLU A 1 114 ? 29.730 -0.981 -41.482 1.00 82.19 114 GLU A C 1
ATOM 830 O O . GLU A 1 114 ? 30.454 -1.357 -40.552 1.00 82.19 114 GLU A O 1
ATOM 835 N N . PRO A 1 115 ? 30.252 -0.764 -42.705 1.00 80.44 115 PRO A N 1
ATOM 836 C CA . PRO A 1 115 ? 3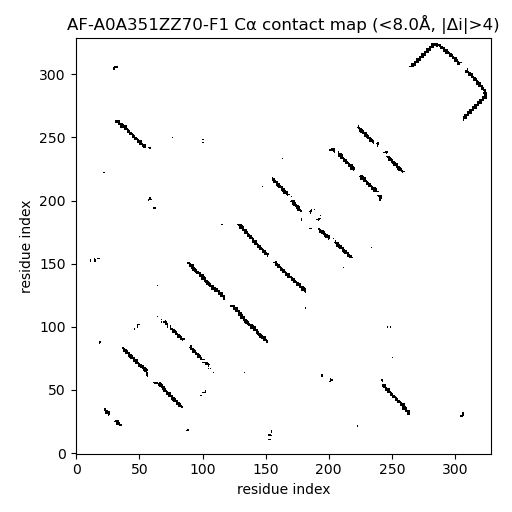1.683 -0.578 -42.918 1.00 80.44 115 PRO A CA 1
ATOM 837 C C . PRO A 1 115 ? 32.187 0.655 -42.155 1.00 80.44 115 PRO A C 1
ATOM 839 O O . PRO A 1 115 ? 31.830 1.792 -42.452 1.00 80.44 115 PRO A O 1
ATOM 842 N N . VAL A 1 116 ? 33.065 0.417 -41.188 1.00 80.25 116 VAL A N 1
ATOM 843 C CA . VAL A 1 116 ? 33.776 1.445 -40.430 1.00 80.25 116 VAL A CA 1
ATOM 844 C C . VAL A 1 116 ? 35.241 1.399 -40.828 1.00 80.25 116 VAL A C 1
ATOM 846 O O . VAL A 1 116 ? 35.817 0.320 -40.969 1.00 80.25 116 VAL A O 1
ATOM 849 N N . LEU A 1 117 ? 35.843 2.563 -41.048 1.00 78.44 117 LEU A N 1
ATOM 850 C CA . LEU A 1 117 ? 37.281 2.658 -41.274 1.00 78.44 117 LEU A CA 1
ATOM 851 C C . LEU A 1 117 ? 38.013 2.335 -39.968 1.00 78.44 117 LEU A C 1
ATOM 853 O O . LEU A 1 117 ? 37.646 2.856 -38.918 1.00 78.44 117 LEU A O 1
ATOM 857 N N . ASP A 1 118 ? 39.006 1.446 -40.014 1.00 75.06 118 ASP A N 1
ATOM 858 C CA . ASP A 1 118 ? 39.850 1.206 -38.843 1.00 75.06 118 ASP A CA 1
ATOM 859 C C . ASP A 1 118 ? 40.763 2.407 -38.532 1.00 75.06 118 ASP A C 1
ATOM 861 O O . ASP A 1 118 ? 41.080 3.218 -39.403 1.00 75.06 118 ASP A O 1
ATOM 865 N N . ASP A 1 119 ? 41.201 2.509 -37.274 1.00 73.62 119 ASP A N 1
ATOM 866 C CA . ASP A 1 119 ? 42.091 3.577 -36.792 1.00 73.62 119 ASP A CA 1
ATOM 867 C C . ASP A 1 119 ? 43.566 3.346 -37.204 1.00 73.62 119 ASP A C 1
ATOM 869 O O . ASP A 1 119 ? 44.498 3.845 -36.567 1.00 73.62 119 ASP A O 1
ATOM 873 N N . GLY A 1 120 ? 43.810 2.519 -38.228 1.00 74.62 120 GLY A N 1
ATOM 874 C CA . GLY A 1 120 ? 45.142 2.138 -38.679 1.00 74.62 120 GLY A CA 1
ATOM 875 C C . GLY A 1 120 ? 45.827 3.196 -39.561 1.00 74.62 120 GLY A C 1
ATOM 876 O O . GLY A 1 120 ? 45.178 4.093 -40.097 1.00 74.62 120 GLY A O 1
ATOM 877 N N . PRO A 1 121 ? 47.151 3.071 -39.808 1.00 72.19 121 PRO A N 1
ATOM 878 C CA . PRO A 1 121 ? 47.899 3.980 -40.693 1.00 72.19 121 PRO A CA 1
ATOM 879 C C . PRO A 1 121 ? 47.398 3.989 -42.149 1.00 72.19 121 PRO A C 1
ATOM 881 O O . PRO A 1 121 ? 47.653 4.932 -42.893 1.00 72.19 121 PRO A O 1
ATOM 884 N N . LEU A 1 122 ? 46.717 2.915 -42.559 1.00 78.31 122 LEU A N 1
ATOM 885 C CA . LEU A 1 122 ? 46.013 2.774 -43.831 1.00 78.31 122 LEU A CA 1
ATOM 886 C C . LEU A 1 122 ? 44.603 2.255 -43.518 1.00 78.31 122 LEU A C 1
ATOM 888 O O . LEU A 1 122 ? 44.447 1.033 -43.433 1.00 78.31 122 LEU A O 1
ATOM 892 N N . PRO A 1 123 ? 43.611 3.149 -43.337 1.00 73.81 123 PRO A N 1
ATOM 893 C CA . PRO A 1 123 ? 42.276 2.777 -42.894 1.00 73.81 123 PRO A CA 1
ATOM 894 C C . PRO A 1 123 ? 41.635 1.765 -43.840 1.00 73.81 123 PRO A C 1
ATOM 896 O O . PRO A 1 123 ? 41.407 2.063 -45.017 1.00 73.81 123 PRO A O 1
ATOM 899 N N . ARG A 1 124 ? 41.355 0.552 -43.354 1.00 76.94 124 ARG A N 1
ATOM 900 C CA . ARG A 1 124 ? 40.619 -0.462 -44.129 1.00 76.94 124 ARG A CA 1
ATOM 901 C C . ARG A 1 124 ? 39.164 -0.514 -43.671 1.00 76.94 124 ARG A C 1
ATOM 903 O O . ARG A 1 124 ? 38.907 -0.391 -42.475 1.00 76.94 124 ARG A O 1
ATOM 910 N N . PRO A 1 125 ? 38.198 -0.723 -44.584 1.00 77.44 125 PRO A N 1
ATOM 911 C CA . PRO A 1 125 ? 36.810 -0.916 -44.194 1.00 77.44 125 PRO A CA 1
ATOM 912 C C . PRO A 1 125 ? 36.666 -2.254 -43.458 1.00 77.44 125 PRO A C 1
ATOM 914 O O . PRO A 1 125 ? 36.774 -3.326 -44.055 1.00 77.44 125 PRO A O 1
ATOM 917 N N . ALA A 1 126 ? 36.403 -2.187 -42.158 1.00 81.06 126 ALA A N 1
ATOM 918 C CA . ALA A 1 126 ? 36.020 -3.315 -41.324 1.00 81.06 126 ALA A CA 1
ATOM 919 C C . ALA A 1 126 ? 34.532 -3.188 -40.985 1.00 81.06 126 ALA A C 1
ATOM 921 O O . ALA A 1 126 ? 34.072 -2.135 -40.553 1.00 81.06 126 ALA A O 1
ATOM 922 N N . ARG A 1 127 ? 33.743 -4.251 -41.172 1.00 82.44 127 ARG A N 1
ATOM 923 C CA . ARG A 1 127 ? 32.327 -4.204 -40.781 1.00 82.44 127 ARG A CA 1
ATOM 924 C C . ARG A 1 127 ? 32.231 -4.263 -39.261 1.00 82.44 127 ARG A C 1
ATOM 926 O O . ARG A 1 127 ? 32.703 -5.229 -38.665 1.00 82.44 127 ARG A O 1
ATOM 933 N N . ARG A 1 128 ? 31.614 -3.252 -38.655 1.00 85.19 128 ARG A N 1
ATOM 934 C CA . ARG A 1 128 ? 31.293 -3.237 -37.226 1.00 85.19 128 ARG A CA 1
ATOM 935 C C . ARG A 1 128 ? 29.788 -3.302 -37.032 1.00 85.19 128 ARG A C 1
ATOM 937 O O . ARG A 1 128 ? 29.014 -2.823 -37.861 1.00 85.19 128 ARG A O 1
ATOM 944 N N . ASP A 1 129 ? 29.391 -3.921 -35.932 1.00 90.25 129 ASP A N 1
ATOM 945 C CA . ASP A 1 129 ? 27.991 -4.013 -35.552 1.00 90.25 129 ASP A CA 1
ATOM 946 C C . ASP A 1 129 ? 27.474 -2.647 -35.100 1.00 90.25 129 ASP A C 1
ATOM 948 O O . ASP A 1 129 ? 28.116 -1.939 -34.314 1.00 90.25 129 ASP A O 1
ATOM 952 N N . VAL A 1 130 ? 26.297 -2.295 -35.615 1.00 89.75 130 VAL A N 1
ATOM 953 C CA . VAL A 1 130 ? 25.601 -1.061 -35.270 1.00 89.75 130 VAL A CA 1
ATOM 954 C C . VAL A 1 130 ? 24.666 -1.357 -34.107 1.00 89.75 130 VAL A C 1
ATOM 956 O O . VAL A 1 130 ? 23.690 -2.095 -34.268 1.00 89.75 130 VAL A O 1
ATOM 959 N N . MET A 1 131 ? 24.982 -0.798 -32.942 1.00 92.06 131 MET A N 1
ATOM 960 C CA . MET A 1 131 ? 24.238 -1.000 -31.701 1.00 92.06 131 MET A CA 1
ATOM 961 C C . MET A 1 131 ? 23.494 0.276 -31.330 1.00 92.06 131 MET A C 1
ATOM 963 O O . MET A 1 131 ? 24.102 1.341 -31.209 1.00 92.06 131 MET A O 1
ATOM 967 N N . VAL A 1 132 ? 22.190 0.152 -31.103 1.00 92.75 132 VAL A N 1
ATOM 968 C CA . VAL A 1 132 ? 21.320 1.237 -30.645 1.00 92.75 132 VAL A CA 1
ATOM 969 C C . VAL A 1 132 ? 20.755 0.882 -29.278 1.00 92.75 132 VAL A C 1
ATOM 971 O O . VAL A 1 132 ? 20.173 -0.188 -29.099 1.00 92.75 132 VAL A O 1
ATOM 974 N N . ARG A 1 133 ? 20.907 1.794 -28.319 1.00 92.75 133 ARG A N 1
ATOM 975 C CA . ARG A 1 133 ? 20.241 1.734 -27.021 1.00 92.75 133 ARG A CA 1
ATOM 976 C C . ARG A 1 133 ? 18.861 2.362 -27.125 1.00 92.75 133 ARG A C 1
ATOM 978 O O . ARG A 1 133 ? 18.731 3.527 -27.490 1.00 92.75 133 ARG A O 1
ATOM 985 N N . HIS A 1 134 ? 17.852 1.592 -26.759 1.00 92.94 134 HIS A N 1
ATOM 986 C CA . HIS A 1 134 ? 16.475 2.031 -26.615 1.00 92.94 134 HIS A CA 1
ATOM 987 C C . HIS A 1 134 ? 16.211 2.290 -25.137 1.00 92.94 134 HIS A C 1
ATOM 989 O O . HIS A 1 134 ? 16.202 1.348 -24.341 1.00 92.94 134 HIS A O 1
ATOM 995 N N . ASP A 1 135 ? 15.997 3.554 -24.784 1.00 93.38 135 ASP A N 1
ATOM 996 C CA . ASP A 1 135 ? 15.636 3.964 -23.431 1.00 93.38 135 ASP A CA 1
ATOM 997 C C . ASP A 1 135 ? 14.166 4.375 -23.403 1.00 93.38 135 ASP A C 1
ATOM 999 O O . ASP A 1 135 ? 13.718 5.205 -24.199 1.00 93.38 135 ASP A O 1
ATOM 1003 N N . PHE A 1 136 ? 13.424 3.818 -22.452 1.00 92.88 136 PHE A N 1
ATOM 1004 C CA . PHE A 1 136 ? 12.037 4.181 -22.198 1.00 92.88 136 PHE A CA 1
ATOM 1005 C C . PHE A 1 136 ? 11.833 4.372 -20.696 1.00 92.88 136 PHE A C 1
ATOM 1007 O O . PHE A 1 136 ? 12.014 3.448 -19.901 1.00 92.88 136 PHE A O 1
ATOM 1014 N N . THR A 1 137 ? 11.464 5.584 -20.292 1.00 94.44 137 THR A N 1
ATOM 1015 C CA . THR A 1 137 ? 11.195 5.928 -18.894 1.00 94.44 137 THR A CA 1
ATOM 1016 C C . THR A 1 137 ? 9.753 6.377 -18.751 1.00 94.44 137 THR A C 1
ATOM 1018 O O . THR A 1 137 ? 9.305 7.263 -19.465 1.00 94.44 137 THR A O 1
ATOM 1021 N N . ALA A 1 138 ? 9.022 5.802 -17.803 1.00 93.88 138 ALA A N 1
ATOM 1022 C CA . ALA A 1 138 ? 7.647 6.174 -17.501 1.00 93.88 138 ALA A CA 1
ATOM 1023 C C . ALA A 1 138 ? 7.518 6.673 -16.062 1.00 93.88 138 ALA A C 1
ATOM 1025 O O . ALA A 1 138 ? 8.097 6.107 -15.134 1.00 93.88 138 ALA A O 1
ATOM 1026 N N . THR A 1 139 ? 6.709 7.710 -15.867 1.00 95.38 139 THR A N 1
ATOM 1027 C CA . THR A 1 139 ? 6.314 8.224 -14.555 1.00 95.38 139 THR A CA 1
ATOM 1028 C C . THR A 1 139 ? 4.837 7.950 -14.346 1.00 95.38 139 THR A C 1
ATOM 1030 O O . THR A 1 139 ? 3.996 8.506 -15.050 1.00 95.38 139 THR A O 1
ATOM 1033 N N . ILE A 1 140 ? 4.532 7.068 -13.391 1.00 95.38 140 ILE A N 1
ATOM 1034 C CA . ILE A 1 140 ? 3.180 6.549 -13.167 1.00 95.38 140 ILE A CA 1
ATOM 1035 C C . ILE A 1 140 ? 2.833 6.688 -11.677 1.00 95.38 140 ILE A C 1
ATOM 1037 O O . ILE A 1 140 ? 3.007 5.742 -10.903 1.00 95.38 140 ILE A O 1
ATOM 1041 N N . PRO A 1 141 ? 2.384 7.875 -11.235 1.00 95.88 141 PRO A N 1
ATOM 1042 C CA . PRO A 1 141 ? 1.899 8.070 -9.873 1.00 95.88 141 PRO A CA 1
ATOM 1043 C C . PRO A 1 141 ? 0.588 7.306 -9.659 1.00 95.88 141 PRO A C 1
ATOM 1045 O O . PRO A 1 141 ? -0.292 7.332 -10.520 1.00 95.88 141 PRO A O 1
ATOM 1048 N N . LEU A 1 142 ? 0.431 6.666 -8.499 1.00 97.31 142 LEU A N 1
ATOM 1049 C CA . LEU A 1 142 ? -0.734 5.845 -8.174 1.00 97.31 142 LEU A CA 1
ATOM 1050 C C . LEU A 1 142 ? -1.281 6.174 -6.780 1.00 97.31 142 LEU A C 1
ATOM 1052 O O . LEU A 1 142 ? -0.611 5.968 -5.767 1.00 97.31 142 LEU A O 1
ATOM 1056 N N . PHE A 1 143 ? -2.535 6.619 -6.723 1.00 98.06 143 PHE A N 1
ATOM 1057 C CA . PHE A 1 143 ? -3.292 6.743 -5.476 1.00 98.06 143 PHE A CA 1
ATOM 1058 C C . PHE A 1 143 ? -4.051 5.452 -5.222 1.00 98.06 143 PHE A C 1
ATOM 1060 O O . PHE A 1 143 ? -4.687 4.934 -6.131 1.00 98.06 143 PHE A O 1
ATOM 1067 N N . THR A 1 144 ? -3.983 4.917 -4.009 1.00 98.19 144 THR A N 1
ATOM 1068 C CA . THR A 1 144 ? -4.391 3.541 -3.710 1.00 98.19 144 THR A CA 1
ATOM 1069 C C . THR A 1 144 ? -5.350 3.458 -2.537 1.00 98.19 144 THR A C 1
ATOM 1071 O O . THR A 1 144 ? -5.224 4.196 -1.559 1.00 98.19 144 THR A O 1
ATOM 1074 N N . ILE A 1 145 ? -6.276 2.507 -2.631 1.00 98.31 145 ILE A N 1
ATOM 1075 C CA . ILE A 1 145 ? -7.102 2.011 -1.536 1.00 98.31 145 ILE A CA 1
ATOM 1076 C C . ILE A 1 145 ? -6.888 0.502 -1.454 1.00 98.31 145 ILE A C 1
ATOM 1078 O O . ILE A 1 145 ? -6.971 -0.202 -2.462 1.00 98.31 145 ILE A O 1
ATOM 1082 N N . GLU A 1 146 ? -6.602 -0.001 -0.258 1.00 98.12 146 GLU A N 1
ATOM 1083 C CA . GLU A 1 146 ? -6.236 -1.401 -0.061 1.00 98.12 146 GLU A CA 1
ATOM 1084 C C . GLU A 1 146 ? -7.019 -2.022 1.100 1.00 98.12 146 GLU A C 1
ATOM 1086 O O . GLU A 1 146 ? -6.623 -1.876 2.261 1.00 98.12 146 GLU A O 1
ATOM 1091 N N . PRO A 1 147 ? -8.140 -2.707 0.827 1.00 97.62 147 PRO A N 1
ATOM 1092 C CA . PRO A 1 147 ? -8.760 -3.590 1.803 1.00 97.62 147 PRO A CA 1
ATOM 1093 C C . PRO A 1 147 ? -7.944 -4.883 1.933 1.00 97.62 147 PRO A C 1
ATOM 1095 O O . PRO A 1 147 ? -7.683 -5.580 0.947 1.00 97.62 147 PRO A O 1
ATOM 1098 N N . THR A 1 148 ? -7.556 -5.224 3.159 1.00 97.56 148 THR A N 1
ATOM 1099 C CA . THR A 1 148 ? -6.744 -6.406 3.463 1.00 97.56 148 THR A CA 1
ATOM 1100 C C . THR A 1 148 ? -7.235 -7.133 4.711 1.00 97.56 148 THR A C 1
ATOM 1102 O O . THR A 1 148 ? -7.763 -6.538 5.651 1.00 97.56 148 THR A O 1
ATOM 1105 N N . LEU A 1 149 ? -7.066 -8.451 4.707 1.00 96.69 149 LEU A N 1
ATOM 1106 C CA . LEU A 1 149 ? -7.282 -9.336 5.843 1.00 96.69 149 LEU A CA 1
ATOM 1107 C C . LEU A 1 149 ? -5.933 -9.791 6.379 1.00 96.69 149 LEU A C 1
ATOM 1109 O O . LEU A 1 149 ? -5.039 -10.118 5.601 1.00 96.69 149 LEU A O 1
ATOM 1113 N N . LEU A 1 150 ? -5.801 -9.833 7.700 1.00 95.75 150 LEU A N 1
ATOM 1114 C CA . LEU A 1 150 ? -4.578 -10.203 8.393 1.00 95.75 150 LEU A CA 1
ATOM 1115 C C . LEU A 1 150 ? -4.838 -11.406 9.283 1.00 95.75 150 LEU A C 1
ATOM 1117 O O . LEU A 1 150 ? -5.511 -11.312 10.311 1.00 95.75 150 LEU A O 1
ATOM 1121 N N . PHE A 1 151 ? -4.267 -12.530 8.878 1.00 94.50 151 PHE A N 1
ATOM 1122 C CA . PHE A 1 151 ? -4.381 -13.807 9.553 1.00 94.50 151 PHE A CA 1
ATOM 1123 C C . PHE A 1 151 ? -3.210 -13.969 10.527 1.00 94.50 151 PHE A C 1
ATOM 1125 O O . PHE A 1 151 ? -2.055 -13.934 10.089 1.00 94.50 151 PHE A O 1
ATOM 1132 N N . PRO A 1 152 ? -3.467 -14.133 11.836 1.00 92.56 152 PRO A N 1
ATOM 1133 C CA . PRO A 1 152 ? -2.409 -14.433 12.791 1.00 92.56 152 PRO A CA 1
ATOM 1134 C C . PRO A 1 152 ? -1.853 -15.833 12.509 1.00 92.56 152 PRO A C 1
ATOM 1136 O O . PRO A 1 152 ? -2.608 -16.801 12.452 1.00 92.56 152 PRO A O 1
ATOM 1139 N N . VAL A 1 153 ? -0.536 -15.943 12.330 1.00 91.88 153 VAL A N 1
ATOM 1140 C CA . VAL A 1 153 ? 0.149 -17.231 12.087 1.00 91.88 153 VAL A CA 1
ATOM 1141 C C . VAL A 1 153 ? 1.078 -17.638 13.230 1.00 91.88 153 VAL A C 1
ATOM 1143 O O . VAL A 1 153 ? 1.337 -18.822 13.420 1.00 91.88 153 VAL A O 1
ATOM 1146 N N . ALA A 1 154 ? 1.571 -16.669 14.001 1.00 87.31 154 ALA A N 1
ATOM 1147 C CA . ALA A 1 154 ? 2.384 -16.868 15.199 1.00 87.31 154 ALA A CA 1
ATOM 1148 C C . ALA A 1 154 ? 2.221 -15.657 16.130 1.00 87.31 154 ALA A C 1
ATOM 1150 O O . ALA A 1 154 ? 1.548 -14.685 15.771 1.00 87.31 154 ALA A O 1
ATOM 1151 N N . ASP A 1 155 ? 2.863 -15.679 17.304 1.00 83.56 155 ASP A N 1
ATOM 1152 C CA . ASP A 1 155 ? 2.864 -14.503 18.177 1.00 83.56 155 ASP A CA 1
ATOM 1153 C C . ASP A 1 155 ? 3.414 -13.290 17.411 1.00 83.56 155 ASP A C 1
ATOM 1155 O O . ASP A 1 155 ? 4.472 -13.352 16.775 1.00 83.56 155 ASP A O 1
ATOM 1159 N N . ARG A 1 156 ? 2.638 -12.201 17.414 1.00 86.88 156 ARG A N 1
ATOM 1160 C CA . ARG A 1 156 ? 2.942 -10.928 16.733 1.00 86.88 156 ARG A CA 1
ATOM 1161 C C . ARG A 1 156 ? 3.143 -11.014 15.217 1.00 86.88 156 ARG A C 1
ATOM 1163 O O . ARG A 1 156 ? 3.492 -10.004 14.615 1.00 86.88 156 ARG A O 1
ATOM 1170 N N . THR A 1 157 ? 2.897 -12.159 14.583 1.00 92.25 157 THR A N 1
ATOM 1171 C CA . THR A 1 157 ? 3.148 -12.359 13.150 1.00 92.25 157 THR A CA 1
ATOM 1172 C C . THR A 1 157 ? 1.848 -12.579 12.400 1.00 92.25 157 THR A C 1
ATOM 1174 O O . THR A 1 157 ? 1.051 -13.451 12.750 1.00 92.25 157 THR A O 1
ATOM 1177 N N . TYR A 1 158 ? 1.664 -11.811 11.332 1.00 94.88 158 TYR A N 1
ATOM 1178 C CA . TYR A 1 158 ? 0.465 -11.829 10.510 1.00 94.88 158 TYR A CA 1
ATOM 1179 C C . TYR A 1 158 ? 0.838 -12.050 9.052 1.00 94.88 158 TYR A C 1
ATOM 1181 O O . TYR A 1 158 ? 1.740 -11.394 8.530 1.00 94.88 158 TYR A O 1
ATOM 1189 N N . VAL A 1 159 ? 0.109 -12.937 8.387 1.00 96.81 159 VAL A N 1
ATOM 1190 C CA . VAL A 1 159 ? 0.078 -12.998 6.926 1.00 96.81 159 VAL A CA 1
ATOM 1191 C C . VAL A 1 159 ? -1.103 -12.165 6.467 1.00 96.81 159 VAL A C 1
ATOM 1193 O O . VAL A 1 159 ? -2.205 -12.309 6.994 1.00 96.81 159 VAL A O 1
ATOM 1196 N N . GLN A 1 160 ? -0.874 -11.280 5.506 1.00 96.38 160 GLN A N 1
ATOM 1197 C CA . GLN A 1 160 ? -1.902 -10.401 4.973 1.00 96.38 160 GLN A CA 1
ATOM 1198 C C . GLN A 1 160 ? -2.221 -10.731 3.521 1.00 96.38 160 GLN A C 1
ATOM 1200 O O . GLN A 1 160 ? -1.321 -11.024 2.734 1.00 96.38 160 GLN A O 1
ATOM 1205 N N . GLY A 1 161 ? -3.504 -10.673 3.180 1.00 97.44 161 GLY A N 1
ATOM 1206 C CA . GLY A 1 161 ? -4.018 -10.895 1.835 1.00 97.44 161 GLY A CA 1
ATOM 1207 C C . GLY A 1 161 ? -5.138 -9.911 1.520 1.00 97.44 161 GLY A C 1
ATOM 1208 O O . GLY A 1 161 ? -5.946 -9.596 2.392 1.00 97.44 161 GLY A O 1
ATOM 1209 N N . GLY A 1 162 ? -5.197 -9.403 0.295 1.00 97.56 162 GLY A N 1
ATOM 1210 C CA . GLY A 1 162 ? -6.252 -8.476 -0.098 1.00 97.56 162 GLY A CA 1
ATOM 1211 C C . GLY A 1 162 ? -6.089 -7.946 -1.508 1.00 97.56 162 GLY A C 1
ATOM 1212 O O . GLY A 1 162 ? -5.447 -8.573 -2.349 1.00 97.56 162 GLY A O 1
ATOM 1213 N N . PHE A 1 163 ? -6.653 -6.770 -1.749 1.00 97.88 163 PHE A N 1
ATOM 1214 C CA . PHE A 1 163 ? -6.599 -6.114 -3.048 1.00 97.88 163 PHE A CA 1
ATOM 1215 C C . PHE A 1 163 ? -6.060 -4.701 -2.904 1.00 97.88 163 PHE A C 1
ATOM 1217 O O . PHE A 1 163 ? -6.214 -4.068 -1.864 1.00 97.88 163 PHE A O 1
ATOM 1224 N N . ARG A 1 164 ? -5.447 -4.202 -3.970 1.00 98.00 164 ARG A N 1
ATOM 1225 C CA . ARG A 1 164 ? -5.118 -2.794 -4.149 1.00 98.00 164 ARG A CA 1
ATOM 1226 C C . ARG A 1 164 ? -5.874 -2.291 -5.359 1.00 98.00 164 ARG A C 1
ATOM 1228 O O . ARG A 1 164 ? -5.664 -2.779 -6.468 1.00 98.00 164 ARG A O 1
ATOM 1235 N N . LEU A 1 165 ? -6.699 -1.287 -5.122 1.00 97.75 165 LEU A N 1
ATOM 1236 C CA . LEU A 1 165 ? -7.388 -0.521 -6.144 1.00 97.75 165 LEU A CA 1
ATOM 1237 C C . LEU A 1 165 ? -6.665 0.812 -6.265 1.00 97.75 165 LEU A C 1
ATOM 1239 O O . LEU A 1 165 ? -6.512 1.524 -5.274 1.00 97.75 165 LEU A O 1
ATOM 1243 N N . GLY A 1 166 ? -6.164 1.110 -7.453 1.00 96.94 166 GLY A N 1
ATOM 1244 C CA . GLY A 1 166 ? -5.359 2.286 -7.722 1.00 96.94 166 GLY A CA 1
ATOM 1245 C C . GLY A 1 166 ? -5.966 3.157 -8.813 1.00 96.94 166 GLY A C 1
ATOM 1246 O O . GLY A 1 166 ? -6.512 2.637 -9.781 1.00 96.94 166 GLY A O 1
ATOM 1247 N N . ILE A 1 167 ? -5.839 4.472 -8.671 1.00 96.19 167 ILE A N 1
ATOM 1248 C CA . ILE A 1 167 ? -6.140 5.450 -9.718 1.00 96.19 167 ILE A CA 1
ATOM 1249 C C . ILE A 1 167 ? -4.825 6.113 -10.116 1.00 96.19 167 ILE A C 1
ATOM 1251 O O . ILE A 1 167 ? -4.100 6.630 -9.256 1.00 96.19 167 ILE A O 1
ATOM 1255 N N . MET A 1 168 ? -4.504 6.059 -11.407 1.00 94.44 168 MET A N 1
ATOM 1256 C CA . MET A 1 168 ? -3.303 6.686 -11.952 1.00 94.44 168 MET A CA 1
ATOM 1257 C C . MET A 1 168 ? -3.481 8.207 -12.011 1.00 94.44 168 MET A C 1
ATOM 1259 O O . MET A 1 168 ? -4.539 8.705 -12.393 1.00 94.44 168 MET A O 1
ATOM 1263 N N . GLY A 1 169 ? -2.453 8.945 -11.590 1.00 91.50 169 GLY A N 1
ATOM 1264 C CA . GLY A 1 169 ? -2.399 10.400 -11.738 1.00 91.50 169 GLY A CA 1
ATOM 1265 C C . GLY A 1 169 ? -1.969 10.816 -13.149 1.00 91.50 169 GLY A C 1
ATOM 1266 O O . GLY A 1 169 ? -2.218 10.111 -14.121 1.00 91.50 169 GLY A O 1
ATOM 1267 N N . SER A 1 170 ? -1.286 11.957 -13.271 1.00 92.19 170 SER A N 1
ATOM 1268 C CA . SER A 1 170 ? -0.703 12.377 -14.553 1.00 92.19 170 SER A CA 1
ATOM 1269 C C . SER A 1 170 ? 0.435 11.433 -14.955 1.00 92.19 170 SER A C 1
ATOM 1271 O O . SER A 1 170 ? 1.486 11.410 -14.308 1.00 92.19 170 SER A O 1
ATOM 1273 N N . THR A 1 171 ? 0.203 10.628 -15.992 1.00 93.00 171 THR A N 1
ATOM 1274 C CA . THR A 1 171 ? 1.160 9.647 -16.511 1.00 93.00 171 THR A CA 1
ATOM 1275 C C . THR A 1 171 ? 1.915 10.208 -17.704 1.00 93.00 171 THR A C 1
ATOM 1277 O O . THR A 1 171 ? 1.291 10.554 -18.704 1.00 93.00 171 THR A O 1
ATOM 1280 N N . ASN A 1 172 ? 3.242 10.221 -17.636 1.00 94.25 172 ASN A N 1
ATOM 1281 C CA . ASN A 1 172 ? 4.103 10.695 -18.722 1.00 94.25 172 ASN A CA 1
ATOM 1282 C C . ASN A 1 172 ? 5.167 9.650 -19.039 1.00 94.25 172 ASN A C 1
ATOM 1284 O O . ASN A 1 172 ? 5.578 8.902 -18.146 1.00 94.25 172 ASN A O 1
ATOM 1288 N N . PHE A 1 173 ? 5.636 9.619 -20.280 1.00 94.06 173 PHE A N 1
ATOM 1289 C CA . PHE A 1 173 ? 6.784 8.815 -20.671 1.00 94.06 173 PHE A CA 1
ATOM 1290 C C . PHE A 1 173 ? 7.781 9.643 -21.475 1.00 94.06 173 PHE A C 1
ATOM 1292 O O . PHE A 1 173 ? 7.426 10.627 -22.118 1.00 94.06 173 PHE A O 1
ATOM 1299 N N . THR A 1 174 ? 9.034 9.212 -21.438 1.00 93.88 174 THR A N 1
ATOM 1300 C CA . THR A 1 174 ? 10.079 9.659 -22.344 1.00 93.88 174 THR A CA 1
ATOM 1301 C C . THR A 1 174 ? 10.668 8.449 -23.047 1.00 93.88 174 THR A C 1
ATOM 1303 O O . THR A 1 174 ? 10.962 7.428 -22.422 1.00 93.88 174 THR A O 1
ATOM 1306 N N . GLN A 1 175 ? 10.819 8.553 -24.360 1.00 92.88 175 GLN A N 1
ATOM 1307 C CA . GLN A 1 175 ? 11.452 7.537 -25.191 1.00 92.88 175 GLN A CA 1
ATOM 1308 C C . GLN A 1 175 ? 12.575 8.190 -25.979 1.00 92.88 175 GLN A C 1
ATOM 1310 O O . GLN A 1 175 ? 12.408 9.314 -26.441 1.00 92.88 175 GLN A O 1
ATOM 1315 N N . ARG A 1 176 ? 13.697 7.488 -26.148 1.00 92.88 176 ARG A N 1
ATOM 1316 C CA . ARG A 1 176 ? 14.743 7.865 -27.103 1.00 92.88 176 ARG A CA 1
ATOM 1317 C C . ARG A 1 176 ? 15.555 6.664 -27.554 1.00 92.88 176 ARG A C 1
ATOM 1319 O O . ARG A 1 176 ? 15.675 5.667 -26.842 1.00 92.88 176 ARG A O 1
ATOM 1326 N N . GLU A 1 177 ? 16.153 6.803 -28.725 1.00 91.81 177 GLU A N 1
ATOM 1327 C CA . GLU A 1 177 ? 17.055 5.819 -29.308 1.00 91.81 177 GLU A CA 1
ATOM 1328 C C . GLU A 1 177 ? 18.429 6.455 -29.499 1.00 91.81 177 GLU A C 1
ATOM 1330 O O . GLU A 1 177 ? 18.548 7.457 -30.204 1.00 91.81 177 GLU A O 1
ATOM 1335 N N . THR A 1 178 ? 19.457 5.878 -28.881 1.00 92.88 178 THR A N 1
ATOM 1336 C CA . THR A 1 178 ? 20.828 6.399 -28.912 1.00 92.88 178 THR A CA 1
ATOM 1337 C C . THR A 1 178 ? 21.743 5.425 -29.640 1.00 92.88 178 THR A C 1
ATOM 1339 O O . THR A 1 178 ? 21.810 4.251 -29.284 1.00 92.88 178 THR A O 1
ATOM 1342 N N . LEU A 1 179 ? 22.475 5.898 -30.644 1.00 92.19 179 LEU A N 1
ATOM 1343 C CA . LEU A 1 179 ? 23.509 5.121 -31.3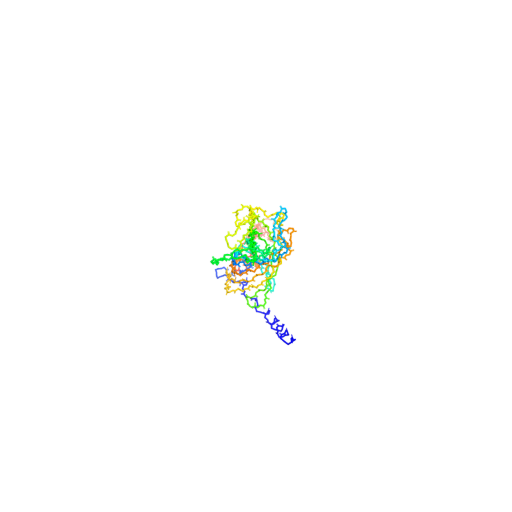18 1.00 92.19 179 LEU A CA 1
ATOM 1344 C C . LEU A 1 179 ? 24.723 4.973 -30.390 1.00 92.19 179 LEU A C 1
ATOM 1346 O O . LEU A 1 179 ? 25.362 5.961 -30.040 1.00 92.19 179 LEU A O 1
ATOM 1350 N N . VAL A 1 180 ? 25.023 3.743 -29.973 1.00 92.12 180 VAL A N 1
ATOM 1351 C CA . VAL A 1 180 ? 26.109 3.439 -29.022 1.00 92.12 180 VAL A CA 1
ATOM 1352 C C . VAL A 1 180 ? 27.361 2.949 -29.744 1.00 92.12 180 VAL A C 1
ATOM 1354 O O . VAL A 1 180 ? 28.474 3.258 -29.337 1.00 92.12 180 VAL A O 1
ATOM 1357 N N . SER A 1 181 ? 27.188 2.185 -30.823 1.00 88.56 181 SER A N 1
ATOM 1358 C CA . SER A 1 181 ? 28.285 1.707 -31.665 1.00 88.56 181 SER A CA 1
ATOM 1359 C C . SER A 1 181 ? 27.864 1.774 -33.129 1.00 88.56 181 SER A C 1
ATOM 1361 O O . SER A 1 181 ? 26.725 1.404 -33.425 1.00 88.56 181 SER A O 1
ATOM 1363 N N . PRO A 1 182 ? 28.756 2.171 -34.051 1.00 85.81 182 PRO A N 1
ATOM 1364 C CA . PRO A 1 182 ? 30.148 2.588 -33.827 1.00 85.81 182 PRO A CA 1
ATOM 1365 C C . PRO A 1 182 ? 30.265 4.014 -33.252 1.00 85.81 182 PRO A C 1
ATOM 1367 O O . PRO A 1 182 ? 29.415 4.861 -33.516 1.00 85.81 182 PRO A O 1
ATOM 1370 N N . GLU A 1 183 ? 31.313 4.293 -32.471 1.00 84.00 183 GLU A N 1
ATOM 1371 C CA . GLU A 1 183 ? 31.535 5.625 -31.881 1.00 84.00 183 GLU A CA 1
ATOM 1372 C C . GLU A 1 183 ? 31.742 6.705 -32.957 1.00 84.00 183 GLU A C 1
ATOM 1374 O O . GLU A 1 183 ? 32.372 6.462 -33.985 1.00 84.00 183 GLU A O 1
ATOM 1379 N N . GLY A 1 184 ? 31.210 7.909 -32.726 1.00 80.50 184 GLY A N 1
ATOM 1380 C CA . GLY A 1 184 ? 31.336 9.045 -33.651 1.00 80.50 184 GLY A CA 1
ATOM 1381 C C . GLY A 1 184 ? 30.400 9.003 -34.864 1.00 80.50 184 GLY A C 1
ATOM 1382 O O . GLY A 1 184 ? 30.370 9.958 -35.639 1.00 80.50 184 GLY A O 1
ATOM 1383 N N . TYR A 1 185 ? 29.609 7.939 -35.015 1.00 84.00 185 TYR A N 1
ATOM 1384 C CA . TYR A 1 185 ? 28.567 7.863 -36.032 1.00 84.00 185 TYR A CA 1
ATOM 1385 C C . TYR A 1 185 ? 27.300 8.578 -35.560 1.00 84.00 185 TYR A C 1
ATOM 1387 O O . TYR A 1 185 ? 27.020 8.704 -34.367 1.00 84.00 185 TYR A O 1
ATOM 1395 N N . VAL A 1 186 ? 26.517 9.042 -36.526 1.00 89.69 186 VAL A N 1
ATOM 1396 C CA . VAL A 1 186 ? 25.228 9.699 -36.310 1.00 89.69 186 VAL A CA 1
ATOM 1397 C C . VAL A 1 186 ? 24.189 9.080 -37.232 1.00 89.69 186 VAL A C 1
ATOM 1399 O O . VAL A 1 186 ? 24.520 8.514 -38.276 1.00 89.69 186 VAL A O 1
ATOM 1402 N N . PHE A 1 187 ? 22.919 9.180 -36.858 1.00 87.31 187 PHE A N 1
ATOM 1403 C CA . PHE A 1 187 ? 21.827 8.830 -37.753 1.00 87.31 187 PHE A CA 1
ATOM 1404 C C . PHE A 1 187 ? 21.764 9.809 -38.939 1.00 87.31 187 PHE A C 1
ATOM 1406 O O . PHE A 1 187 ? 22.410 10.855 -38.955 1.00 87.31 187 PHE A O 1
ATOM 1413 N N . LEU A 1 188 ? 20.922 9.499 -39.931 1.00 84.69 188 LEU A N 1
ATOM 1414 C CA . LEU A 1 188 ? 20.700 10.333 -41.126 1.00 84.69 188 LEU A CA 1
ATOM 1415 C C . LEU A 1 188 ? 20.308 11.789 -40.810 1.00 84.69 188 LEU A C 1
ATOM 1417 O O . LEU A 1 188 ? 20.496 12.670 -41.642 1.00 84.69 188 LEU A O 1
ATOM 1421 N N . ASN A 1 189 ? 19.767 12.046 -39.617 1.00 84.62 189 ASN A N 1
ATOM 1422 C CA . ASN A 1 189 ? 19.416 13.380 -39.129 1.00 84.62 189 ASN A CA 1
ATOM 1423 C C . ASN A 1 189 ? 20.621 14.178 -38.579 1.00 84.62 189 ASN A C 1
ATOM 1425 O O . ASN A 1 189 ? 20.434 15.298 -38.113 1.00 84.62 189 ASN A O 1
ATOM 1429 N N . GLY A 1 190 ? 21.831 13.611 -38.591 1.00 86.38 190 GLY A N 1
ATOM 1430 C CA . GLY A 1 190 ? 23.046 14.231 -38.059 1.00 86.38 190 GLY A CA 1
ATOM 1431 C C . GLY A 1 190 ? 23.204 14.142 -36.537 1.00 86.38 190 GLY A C 1
ATOM 1432 O O . GLY A 1 190 ? 24.164 14.687 -36.002 1.00 86.38 190 GLY A O 1
ATOM 1433 N N . SER A 1 191 ? 22.297 13.457 -35.834 1.00 89.94 191 SER A N 1
ATOM 1434 C CA . SER A 1 191 ? 22.338 13.261 -34.381 1.00 89.94 191 SER A CA 1
ATOM 1435 C C . SER A 1 191 ? 22.621 11.800 -34.031 1.00 89.94 191 SER A C 1
ATOM 1437 O O . SER A 1 191 ? 22.180 10.888 -34.725 1.00 89.94 191 SER A O 1
ATOM 1439 N N . ALA A 1 192 ? 23.313 11.557 -32.917 1.00 89.81 192 ALA A N 1
ATOM 1440 C CA . ALA A 1 192 ? 23.426 10.218 -32.329 1.00 89.81 192 ALA A CA 1
ATOM 1441 C C . ALA A 1 192 ? 22.124 9.769 -31.636 1.00 89.81 192 ALA A C 1
ATOM 1443 O O . ALA A 1 192 ? 22.029 8.627 -31.196 1.00 89.81 192 ALA A O 1
ATOM 1444 N N . ILE A 1 193 ? 21.128 10.657 -31.533 1.00 91.06 193 ILE A N 1
ATOM 1445 C CA . ILE A 1 193 ? 19.821 10.410 -30.919 1.00 91.06 193 ILE A CA 1
ATOM 1446 C C . ILE A 1 193 ? 18.717 10.580 -31.969 1.00 91.06 193 ILE A C 1
ATOM 1448 O O . ILE A 1 193 ? 18.731 11.521 -32.772 1.00 91.06 193 ILE A O 1
ATOM 1452 N N . ARG A 1 194 ? 17.727 9.686 -31.947 1.00 90.12 194 ARG A N 1
ATOM 1453 C CA . ARG A 1 194 ? 16.493 9.798 -32.739 1.00 90.12 194 ARG A CA 1
ATOM 1454 C C . ARG A 1 194 ? 15.269 9.352 -31.938 1.00 90.12 194 ARG A C 1
ATOM 1456 O O . ARG A 1 194 ? 15.407 8.780 -30.858 1.00 90.12 194 ARG A O 1
ATOM 1463 N N . ASN A 1 195 ? 14.083 9.599 -32.503 1.00 86.38 195 ASN A N 1
ATOM 1464 C CA . ASN A 1 195 ? 12.782 9.237 -31.925 1.00 86.38 195 ASN A CA 1
ATOM 1465 C C . ASN A 1 195 ? 12.634 9.687 -30.459 1.00 86.38 195 ASN A C 1
ATOM 1467 O O . ASN A 1 195 ? 12.051 8.972 -29.646 1.00 86.38 195 ASN A O 1
ATOM 1471 N N . GLU A 1 196 ? 13.198 10.855 -30.125 1.00 91.31 196 GLU A N 1
ATOM 1472 C CA . GLU A 1 196 ? 13.060 11.443 -28.797 1.00 91.31 196 GLU A CA 1
ATOM 1473 C C . GLU A 1 196 ? 11.667 12.057 -28.658 1.00 91.31 196 GLU A C 1
ATOM 1475 O O . GLU A 1 196 ? 11.317 12.995 -29.374 1.00 91.31 196 GLU A O 1
ATOM 1480 N N . VAL A 1 197 ? 10.865 11.490 -27.761 1.00 90.62 197 VAL A N 1
ATOM 1481 C CA . VAL A 1 197 ? 9.483 11.906 -27.508 1.00 90.62 197 VAL A CA 1
ATOM 1482 C C . VAL A 1 197 ? 9.259 11.984 -26.006 1.00 90.62 197 VAL A C 1
ATOM 1484 O O . VAL A 1 197 ? 9.747 11.137 -25.256 1.00 90.62 197 VAL A O 1
ATOM 1487 N N . SER A 1 198 ? 8.515 13.000 -25.573 1.00 93.12 198 SER A N 1
ATOM 1488 C CA . SER A 1 198 ? 8.111 13.197 -24.184 1.00 93.12 198 SER A CA 1
ATOM 1489 C C . SER A 1 198 ? 6.641 13.592 -24.141 1.00 93.12 198 SER A C 1
ATOM 1491 O O . SER A 1 198 ? 6.327 14.774 -24.246 1.00 93.12 198 SER A O 1
ATOM 1493 N N . ASP A 1 199 ? 5.764 12.611 -23.955 1.00 91.62 199 ASP A N 1
ATOM 1494 C CA . ASP A 1 199 ? 4.314 12.790 -24.029 1.00 91.62 199 ASP A CA 1
ATOM 1495 C C . ASP A 1 199 ? 3.586 12.020 -22.911 1.00 91.62 199 ASP A C 1
ATOM 1497 O O . ASP A 1 199 ? 4.177 11.174 -22.225 1.00 91.62 199 ASP A O 1
ATOM 1501 N N . PRO A 1 200 ? 2.287 12.288 -22.690 1.00 91.06 200 PRO A N 1
ATOM 1502 C CA . PRO A 1 200 ? 1.451 11.447 -21.846 1.00 91.06 200 PRO A CA 1
ATOM 1503 C C . PRO A 1 200 ? 1.362 10.017 -22.387 1.00 91.06 200 PRO A C 1
ATOM 1505 O O . PRO A 1 200 ? 1.337 9.808 -23.598 1.00 91.06 200 PRO A O 1
ATOM 1508 N N . ILE A 1 201 ? 1.260 9.021 -21.502 1.00 88.06 201 ILE A N 1
ATOM 1509 C CA . ILE A 1 201 ? 1.091 7.623 -21.934 1.00 88.06 201 ILE A CA 1
ATOM 1510 C C . ILE A 1 201 ? -0.255 7.483 -22.676 1.00 88.06 201 ILE A C 1
ATOM 1512 O O . ILE A 1 201 ? -1.307 7.694 -22.062 1.00 88.06 201 ILE A O 1
ATOM 1516 N N . PRO A 1 202 ? -0.263 7.111 -23.970 1.00 84.81 202 PRO A N 1
ATOM 1517 C CA . PRO A 1 202 ? -1.492 6.931 -24.727 1.00 84.81 202 PRO A CA 1
ATOM 1518 C C . PRO A 1 202 ? -2.271 5.725 -24.195 1.00 84.81 202 PRO A C 1
ATOM 1520 O O . PRO A 1 202 ? -1.696 4.690 -23.845 1.00 84.81 202 PRO A O 1
ATOM 1523 N N . LEU A 1 203 ? -3.598 5.872 -24.135 1.00 84.06 203 LEU A N 1
ATOM 1524 C CA . LEU A 1 203 ? -4.526 4.827 -23.681 1.00 84.06 203 LEU A CA 1
ATOM 1525 C C . LEU A 1 203 ? -4.129 4.206 -22.326 1.00 84.06 203 LEU A C 1
ATOM 1527 O O . LEU A 1 203 ? -4.279 3.006 -22.107 1.00 84.06 203 LEU A O 1
ATOM 1531 N N . ALA A 1 204 ? -3.599 5.020 -21.408 1.00 84.25 204 ALA A N 1
ATOM 1532 C CA . ALA A 1 204 ? -3.283 4.576 -20.057 1.00 84.25 204 ALA A CA 1
ATOM 1533 C C . ALA A 1 204 ? -4.555 4.103 -19.331 1.00 84.25 204 ALA A C 1
ATOM 1535 O O . ALA A 1 204 ? -5.571 4.804 -19.285 1.00 84.25 204 ALA A O 1
ATOM 1536 N N . ALA A 1 205 ? -4.495 2.917 -18.728 1.00 85.88 205 ALA A N 1
ATOM 1537 C CA . ALA A 1 205 ? -5.606 2.347 -17.981 1.00 85.88 205 ALA A CA 1
ATOM 1538 C C . ALA A 1 205 ? -5.781 3.092 -16.649 1.00 85.88 205 ALA A C 1
ATOM 1540 O O . ALA A 1 205 ? -5.152 2.752 -15.652 1.00 85.88 205 ALA A O 1
ATOM 1541 N N . VAL A 1 206 ? -6.650 4.107 -16.623 1.00 88.00 206 VAL A N 1
ATOM 1542 C CA . VAL A 1 206 ? -6.874 5.022 -15.479 1.00 88.00 206 VAL A CA 1
ATOM 1543 C C . VAL A 1 206 ? -6.961 4.304 -14.122 1.00 88.00 206 VAL A C 1
ATOM 1545 O O . VAL A 1 206 ? -6.539 4.851 -13.103 1.00 88.00 206 VAL A O 1
ATOM 1548 N N . GLN A 1 207 ? -7.489 3.079 -14.105 1.00 93.25 207 GLN A N 1
ATOM 1549 C CA . GLN A 1 207 ? -7.604 2.236 -12.922 1.00 93.25 207 GLN A CA 1
ATOM 1550 C C . GLN A 1 207 ? -6.623 1.066 -12.982 1.00 93.25 207 GLN A C 1
ATOM 1552 O O . GLN A 1 207 ? -6.475 0.417 -14.015 1.00 93.25 207 GLN A O 1
ATOM 1557 N N . GLN A 1 208 ? -6.006 0.764 -11.845 1.00 95.50 208 GLN A N 1
ATOM 1558 C CA . GLN A 1 208 ? -5.117 -0.376 -11.673 1.00 95.50 208 GLN A CA 1
ATOM 1559 C C . GLN A 1 208 ? -5.602 -1.268 -10.538 1.00 95.50 208 GLN A C 1
ATOM 1561 O O . GLN A 1 208 ? -5.952 -0.790 -9.459 1.00 95.50 208 GLN A O 1
ATOM 1566 N N . VAL A 1 209 ? -5.572 -2.577 -10.756 1.00 97.00 209 VAL A N 1
ATOM 1567 C CA . VAL A 1 209 ? -6.007 -3.574 -9.781 1.00 97.00 209 VAL A CA 1
ATOM 1568 C C . VAL A 1 209 ? -4.865 -4.542 -9.529 1.00 97.00 209 VAL A C 1
ATOM 1570 O O . VAL A 1 209 ? -4.282 -5.089 -10.460 1.00 97.00 209 VAL A O 1
ATOM 1573 N N . HIS A 1 210 ? -4.548 -4.768 -8.257 1.00 98.19 210 HIS A N 1
ATOM 1574 C CA . HIS A 1 210 ? -3.552 -5.754 -7.852 1.00 98.19 210 HIS A CA 1
ATOM 1575 C C . HIS A 1 210 ? -4.109 -6.656 -6.753 1.00 98.19 210 HIS A C 1
ATOM 1577 O O . HIS A 1 210 ? -4.840 -6.195 -5.873 1.00 98.19 210 HIS A O 1
ATOM 1583 N N . ALA A 1 211 ? -3.715 -7.925 -6.759 1.00 98.25 211 ALA A N 1
ATOM 1584 C CA . ALA A 1 211 ? -3.808 -8.776 -5.582 1.00 98.25 211 ALA A CA 1
ATOM 1585 C C . ALA A 1 211 ? -2.607 -8.496 -4.672 1.00 98.25 211 ALA A C 1
ATOM 1587 O O . ALA A 1 211 ? -1.481 -8.339 -5.141 1.00 98.25 211 ALA A O 1
ATOM 1588 N N . ILE A 1 212 ? -2.841 -8.431 -3.366 1.00 98.06 212 ILE A N 1
ATOM 1589 C CA . ILE A 1 212 ? -1.806 -8.180 -2.368 1.00 98.06 212 ILE A CA 1
ATOM 1590 C C . ILE A 1 212 ? -1.622 -9.423 -1.515 1.00 98.06 212 ILE A C 1
ATOM 1592 O O . ILE A 1 212 ? -2.590 -9.966 -0.985 1.00 98.06 212 ILE A O 1
ATOM 1596 N N . VAL A 1 213 ? -0.366 -9.807 -1.315 1.00 98.19 213 VAL A N 1
ATOM 1597 C CA . VAL A 1 213 ? 0.053 -10.757 -0.285 1.00 98.19 213 VAL A CA 1
ATOM 1598 C C . VAL A 1 213 ? 1.212 -10.157 0.500 1.00 98.19 213 VAL A C 1
ATOM 1600 O O . VAL A 1 213 ? 2.018 -9.404 -0.042 1.00 98.19 213 VAL A O 1
ATOM 1603 N N . GLY A 1 214 ? 1.315 -10.447 1.789 1.00 97.38 214 GLY A N 1
ATOM 1604 C CA . GLY A 1 214 ? 2.437 -9.964 2.579 1.00 97.38 214 GLY A CA 1
ATOM 1605 C C . GLY A 1 214 ? 2.553 -10.609 3.945 1.00 97.38 214 GLY A C 1
ATOM 1606 O O . GLY A 1 214 ? 1.706 -11.395 4.362 1.00 97.38 214 GLY A O 1
ATOM 1607 N N . ALA A 1 215 ? 3.599 -10.216 4.653 1.00 97.00 215 ALA A N 1
ATOM 1608 C CA . ALA A 1 215 ? 3.852 -10.576 6.033 1.00 97.00 215 ALA A CA 1
ATOM 1609 C C . ALA A 1 215 ? 4.091 -9.309 6.856 1.00 97.00 215 ALA A C 1
ATOM 1611 O O . ALA A 1 215 ? 4.668 -8.330 6.376 1.00 97.00 215 ALA A O 1
ATOM 1612 N N . ARG A 1 216 ? 3.646 -9.336 8.106 1.00 96.25 216 ARG A N 1
ATOM 1613 C CA . ARG A 1 216 ? 3.783 -8.241 9.060 1.00 96.25 216 ARG A CA 1
ATOM 1614 C C . ARG A 1 216 ? 4.184 -8.792 10.413 1.00 96.25 216 ARG A C 1
ATOM 1616 O O . ARG A 1 216 ? 3.623 -9.791 10.863 1.00 96.25 216 ARG A O 1
ATOM 1623 N N . TYR A 1 217 ? 5.104 -8.105 11.075 1.00 94.62 217 TYR A N 1
ATOM 1624 C CA . TYR A 1 217 ? 5.548 -8.459 12.415 1.00 94.62 217 TYR A CA 1
ATOM 1625 C C . TYR A 1 217 ? 5.369 -7.275 13.366 1.00 94.62 217 TYR A C 1
ATOM 1627 O O . TYR A 1 217 ? 5.947 -6.215 13.150 1.00 94.62 217 TYR A O 1
ATOM 1635 N N . ASP A 1 218 ? 4.572 -7.430 14.421 1.00 92.62 218 ASP A N 1
ATOM 1636 C CA . ASP A 1 218 ? 4.360 -6.405 15.446 1.00 92.62 218 ASP A CA 1
ATOM 1637 C C . ASP A 1 218 ? 5.590 -6.341 16.388 1.00 92.62 218 ASP A C 1
ATOM 1639 O O . ASP A 1 218 ? 5.587 -6.903 17.484 1.00 92.62 218 ASP A O 1
ATOM 1643 N N . LEU A 1 219 ? 6.659 -5.651 15.954 1.00 87.94 219 LEU A N 1
ATOM 1644 C CA . LEU A 1 219 ? 7.940 -5.527 16.675 1.00 87.94 219 LEU A CA 1
ATOM 1645 C C . LEU A 1 219 ? 7.767 -4.923 18.074 1.00 87.94 219 LEU A C 1
ATOM 1647 O O . LEU A 1 219 ? 8.216 -5.486 19.073 1.00 87.94 219 LEU A O 1
ATOM 1651 N N . VAL A 1 220 ? 7.106 -3.768 18.139 1.00 83.75 220 VAL A N 1
ATOM 1652 C CA . VAL A 1 220 ? 6.718 -3.130 19.396 1.00 83.75 220 VAL A CA 1
ATOM 1653 C C . VAL A 1 220 ? 5.208 -3.124 19.425 1.00 83.75 220 VAL A C 1
ATOM 1655 O O . VAL A 1 220 ? 4.591 -2.498 18.574 1.00 83.75 220 VAL A O 1
ATOM 1658 N N . SER A 1 221 ? 4.614 -3.792 20.408 1.00 76.94 221 SER A N 1
ATOM 1659 C CA . SER A 1 221 ? 3.178 -3.713 20.664 1.00 76.94 221 SER A CA 1
ATOM 1660 C C . SER A 1 221 ? 2.967 -3.361 22.128 1.00 76.94 221 SER A C 1
ATOM 1662 O O . SER A 1 221 ? 3.059 -4.219 23.011 1.00 76.94 221 SER A O 1
ATOM 1664 N N . LYS A 1 222 ? 2.753 -2.069 22.391 1.00 76.00 222 LYS A N 1
ATOM 1665 C CA . LYS A 1 222 ? 2.260 -1.575 23.679 1.00 76.00 222 LYS A CA 1
ATOM 1666 C C . LYS A 1 222 ? 0.759 -1.321 23.560 1.00 76.00 222 LYS A C 1
ATOM 1668 O O . LYS A 1 222 ? 0.213 -1.271 22.464 1.00 76.00 222 LYS A O 1
ATOM 1673 N N . ARG A 1 223 ? 0.083 -1.124 24.695 1.00 69.62 223 ARG A N 1
ATOM 1674 C CA . ARG A 1 223 ? -1.378 -0.921 24.734 1.00 69.62 223 ARG A CA 1
ATOM 1675 C C . ARG A 1 223 ? -1.838 0.189 23.780 1.00 69.62 223 ARG A C 1
ATOM 1677 O O . ARG A 1 223 ? -2.762 -0.013 23.008 1.00 69.62 223 ARG A O 1
ATOM 1684 N N . SER A 1 224 ? -1.169 1.340 23.796 1.00 77.88 224 SER A N 1
ATOM 1685 C CA . SER A 1 224 ? -1.580 2.520 23.026 1.00 77.88 224 SER A CA 1
ATOM 1686 C C . SER A 1 224 ? -1.000 2.603 21.617 1.00 77.88 224 SER A C 1
ATOM 1688 O O . SER A 1 224 ? -1.576 3.306 20.790 1.00 77.88 224 SER A O 1
ATOM 1690 N N . TYR A 1 225 ? 0.106 1.917 21.318 1.00 86.31 225 TYR A N 1
ATOM 1691 C CA . TYR A 1 225 ? 0.736 1.991 20.002 1.00 86.31 225 TYR A CA 1
ATOM 1692 C C . TYR A 1 225 ? 1.454 0.703 19.606 1.00 86.31 225 TYR A C 1
ATOM 1694 O O . TYR A 1 225 ? 1.977 -0.036 20.442 1.00 86.31 225 TYR A O 1
ATOM 1702 N N . SER A 1 226 ? 1.528 0.480 18.298 1.00 90.44 226 SER A N 1
ATOM 1703 C CA . SER A 1 226 ? 2.264 -0.618 17.689 1.00 90.44 226 SER A CA 1
ATOM 1704 C C . SER A 1 226 ? 3.116 -0.126 16.524 1.00 90.44 226 SER A C 1
ATOM 1706 O O . SER A 1 226 ? 2.687 0.743 15.769 1.00 90.44 226 SER A O 1
ATOM 1708 N N . ILE A 1 227 ? 4.328 -0.665 16.417 1.00 94.44 227 ILE A N 1
ATOM 1709 C CA . ILE A 1 227 ? 5.281 -0.415 15.333 1.00 94.44 227 ILE A CA 1
ATOM 1710 C C . ILE A 1 227 ? 5.592 -1.755 14.699 1.00 94.44 227 ILE A C 1
ATOM 1712 O O . ILE A 1 227 ? 5.881 -2.725 15.410 1.00 94.44 227 ILE A O 1
ATOM 1716 N N . SER A 1 228 ? 5.509 -1.829 13.376 1.00 96.38 228 SER A N 1
ATOM 1717 C CA . SER A 1 228 ? 5.546 -3.118 12.701 1.00 96.38 228 SER A CA 1
ATOM 1718 C C . SER A 1 228 ? 6.230 -3.041 11.352 1.00 96.38 228 SER A C 1
ATOM 1720 O O . SER A 1 228 ? 5.706 -2.375 10.459 1.00 96.38 228 SER A O 1
ATOM 1722 N N . PRO A 1 229 ? 7.380 -3.709 11.176 1.00 97.31 229 PRO A N 1
ATOM 1723 C CA . PRO A 1 229 ? 7.906 -3.957 9.849 1.00 97.31 229 PRO A CA 1
ATOM 1724 C C . PRO A 1 229 ? 6.950 -4.827 9.028 1.00 97.31 229 PRO A C 1
ATOM 1726 O O . PRO A 1 229 ? 6.282 -5.732 9.545 1.00 97.31 229 PRO A O 1
ATOM 1729 N N . GLU A 1 230 ? 6.920 -4.553 7.730 1.00 97.25 230 GLU A N 1
ATOM 1730 C CA . GLU A 1 230 ? 6.079 -5.246 6.765 1.00 97.25 230 GLU A CA 1
ATOM 1731 C C . GLU A 1 230 ? 6.832 -5.521 5.470 1.00 97.25 230 GLU A C 1
ATOM 1733 O O . GLU A 1 230 ? 7.611 -4.693 4.997 1.00 97.25 230 GLU A O 1
ATOM 1738 N N . LEU A 1 231 ? 6.528 -6.669 4.874 1.00 98.25 231 LEU A N 1
ATOM 1739 C CA . LEU A 1 231 ? 6.929 -7.031 3.524 1.00 98.25 231 LEU A CA 1
ATOM 1740 C C . LEU A 1 231 ? 5.673 -7.381 2.731 1.00 98.25 231 LEU A C 1
ATOM 1742 O O . LEU A 1 231 ? 4.861 -8.196 3.170 1.00 98.25 231 LEU A O 1
ATOM 1746 N N . ARG A 1 232 ? 5.486 -6.753 1.575 1.00 98.06 232 ARG A N 1
ATOM 1747 C CA . ARG A 1 232 ? 4.273 -6.869 0.762 1.00 98.06 232 ARG A CA 1
ATOM 1748 C C . ARG A 1 232 ? 4.639 -7.059 -0.696 1.00 98.06 232 ARG A C 1
ATOM 1750 O O . ARG A 1 232 ? 5.626 -6.506 -1.168 1.00 98.06 232 ARG A O 1
ATOM 1757 N N . TYR A 1 233 ? 3.809 -7.797 -1.408 1.00 98.38 233 TYR A N 1
ATOM 1758 C CA . TYR A 1 233 ? 3.912 -8.010 -2.836 1.00 98.38 233 TYR A CA 1
ATOM 1759 C C . TYR A 1 233 ? 2.566 -7.720 -3.494 1.00 98.38 233 TYR A C 1
ATOM 1761 O O . TYR A 1 233 ? 1.537 -8.247 -3.066 1.00 98.38 233 TYR A O 1
ATOM 1769 N N . ALA A 1 234 ? 2.587 -6.865 -4.512 1.00 98.19 234 ALA A N 1
ATOM 1770 C CA . ALA A 1 234 ? 1.455 -6.544 -5.362 1.00 98.19 234 ALA A CA 1
ATOM 1771 C C . ALA A 1 234 ? 1.598 -7.277 -6.695 1.00 98.19 234 ALA A C 1
ATOM 1773 O O . ALA A 1 234 ? 2.496 -6.983 -7.487 1.00 98.19 234 ALA A O 1
ATOM 1774 N N . LEU A 1 235 ? 0.700 -8.232 -6.919 1.00 97.62 235 LEU A N 1
ATOM 1775 C CA . LEU A 1 235 ? 0.552 -8.963 -8.167 1.00 97.62 235 LEU A CA 1
ATOM 1776 C C . LEU A 1 235 ? -0.444 -8.208 -9.065 1.00 97.62 235 LEU A C 1
ATOM 1778 O O . LEU A 1 235 ? -1.594 -8.046 -8.651 1.00 97.62 235 LEU A O 1
ATOM 1782 N N . PRO A 1 236 ? -0.047 -7.753 -10.263 1.00 96.81 236 PRO A N 1
ATOM 1783 C CA . PRO A 1 236 ? -0.941 -7.041 -11.165 1.00 96.81 236 PRO A CA 1
ATOM 1784 C C . PRO A 1 236 ? -2.051 -7.967 -11.667 1.00 96.81 236 PRO A C 1
ATOM 1786 O O . PRO A 1 236 ? -1.796 -9.095 -12.083 1.00 96.81 236 PRO A O 1
ATOM 1789 N N . LEU A 1 237 ? -3.286 -7.473 -11.621 1.00 95.88 237 LEU A N 1
ATOM 1790 C CA . LEU A 1 237 ? -4.467 -8.088 -12.237 1.00 95.88 237 LEU A CA 1
ATOM 1791 C C . LEU A 1 237 ? -4.949 -7.285 -13.458 1.00 95.88 237 LEU A C 1
ATOM 1793 O O . LEU A 1 237 ? -5.879 -7.704 -14.142 1.00 95.88 237 LEU A O 1
ATOM 1797 N N . SER A 1 238 ? -4.326 -6.133 -13.717 1.00 92.56 238 SER A N 1
ATOM 1798 C CA . SER A 1 238 ? -4.583 -5.237 -14.843 1.00 92.56 238 SER A CA 1
ATOM 1799 C C . SER A 1 238 ? -3.282 -4.856 -15.549 1.00 92.56 238 SER A C 1
ATOM 1801 O O . SER A 1 238 ? -2.208 -4.864 -14.942 1.00 92.56 238 SER A O 1
ATOM 1803 N N . SER A 1 239 ? -3.403 -4.472 -16.818 1.00 92.06 239 SER A N 1
ATOM 1804 C CA . SER A 1 239 ? -2.313 -3.908 -17.621 1.00 92.06 239 SER A CA 1
ATOM 1805 C C . SER A 1 239 ? -2.243 -2.384 -17.453 1.00 92.06 239 SER A C 1
ATOM 1807 O O . SER A 1 239 ? -3.246 -1.742 -17.135 1.00 92.06 239 SER A O 1
ATOM 1809 N N . ILE A 1 240 ? -1.068 -1.787 -17.667 1.00 90.38 240 ILE A N 1
ATOM 1810 C CA . ILE A 1 240 ? -0.843 -0.332 -17.531 1.00 90.38 240 ILE A CA 1
ATOM 1811 C C . ILE A 1 240 ? -1.457 0.464 -18.694 1.00 90.38 240 ILE A C 1
ATOM 1813 O O . ILE A 1 240 ? -1.946 1.578 -18.504 1.00 90.38 240 ILE A O 1
ATOM 1817 N N . SER A 1 241 ? -1.430 -0.099 -19.896 1.00 88.88 241 SER A N 1
ATOM 1818 C CA . SER A 1 241 ? -1.984 0.468 -21.131 1.00 88.88 241 SER A CA 1
ATOM 1819 C C . SER A 1 241 ? -2.572 -0.682 -21.964 1.00 88.88 241 SER A C 1
ATOM 1821 O O . SER A 1 241 ? -2.572 -1.828 -21.513 1.00 88.88 241 SER A O 1
ATOM 1823 N N . ASP A 1 242 ? -3.049 -0.396 -23.172 1.00 88.19 242 ASP A N 1
ATOM 1824 C CA . ASP A 1 242 ? -3.633 -1.361 -24.123 1.00 88.19 242 ASP A CA 1
ATOM 1825 C C . ASP A 1 242 ? -2.596 -2.318 -24.758 1.00 88.19 242 ASP A C 1
ATOM 1827 O O . ASP A 1 242 ? -2.861 -3.035 -25.717 1.00 88.19 242 ASP A O 1
ATOM 1831 N N . VAL A 1 243 ? -1.377 -2.329 -24.220 1.00 89.50 243 VAL A N 1
ATOM 1832 C CA . VAL A 1 243 ? -0.280 -3.215 -24.614 1.00 89.50 243 VAL A CA 1
ATOM 1833 C C . VAL A 1 243 ? 0.018 -4.221 -23.504 1.00 89.50 243 VAL A C 1
ATOM 1835 O O . VAL A 1 243 ? -0.371 -4.032 -22.348 1.00 89.50 243 VAL A O 1
ATOM 1838 N N . SER A 1 244 ? 0.745 -5.293 -23.835 1.00 92.31 244 SER A N 1
ATOM 1839 C CA . SER A 1 244 ? 1.221 -6.270 -22.849 1.00 92.31 244 SER A CA 1
ATOM 1840 C C . SER A 1 244 ? 2.245 -5.615 -21.920 1.00 92.31 244 SER A C 1
ATOM 1842 O O . SER A 1 244 ? 3.437 -5.578 -22.215 1.00 92.31 244 SER A O 1
ATOM 1844 N N . TRP A 1 245 ? 1.769 -5.020 -20.825 1.00 94.06 245 TRP A N 1
ATOM 1845 C CA . TRP A 1 245 ? 2.598 -4.330 -19.844 1.00 94.06 245 TRP A CA 1
ATOM 1846 C C . TRP A 1 245 ? 1.971 -4.402 -18.453 1.00 94.06 245 TRP A C 1
ATOM 1848 O O . TRP A 1 245 ? 0.959 -3.758 -18.173 1.00 94.06 245 TRP A O 1
ATOM 1858 N N . SER A 1 246 ? 2.604 -5.161 -17.562 1.00 95.12 246 SER A N 1
ATOM 1859 C CA . SER A 1 246 ? 2.183 -5.344 -16.175 1.00 95.12 246 SER A CA 1
ATOM 1860 C C . SER A 1 246 ? 3.279 -4.922 -15.196 1.00 95.12 246 SER A C 1
ATOM 1862 O O . SER A 1 246 ? 4.472 -5.090 -15.457 1.00 95.12 246 SER A O 1
ATOM 1864 N N . ALA A 1 247 ? 2.879 -4.379 -14.044 1.00 96.31 247 ALA A N 1
ATOM 1865 C CA . ALA A 1 247 ? 3.794 -3.953 -12.986 1.00 96.31 247 ALA A CA 1
ATOM 1866 C C . ALA A 1 247 ? 3.606 -4.784 -11.717 1.00 96.31 247 ALA A C 1
ATOM 1868 O O . ALA A 1 247 ? 2.570 -4.740 -11.062 1.00 96.31 247 ALA A O 1
ATOM 1869 N N . HIS A 1 248 ? 4.649 -5.512 -11.345 1.00 97.31 248 HIS A N 1
ATOM 1870 C CA . HIS A 1 248 ? 4.762 -6.169 -10.052 1.00 97.31 248 HIS A CA 1
ATOM 1871 C C . HIS A 1 248 ? 5.433 -5.211 -9.078 1.00 97.31 248 HIS A C 1
ATOM 1873 O O . HIS A 1 248 ? 6.361 -4.503 -9.461 1.00 97.31 248 HIS A O 1
ATOM 1879 N N . GLN A 1 249 ? 5.021 -5.201 -7.812 1.00 97.88 249 GLN A N 1
ATOM 1880 C CA . GLN A 1 249 ? 5.657 -4.328 -6.825 1.00 97.88 249 GLN A CA 1
ATOM 1881 C C . GLN A 1 249 ? 5.957 -5.063 -5.525 1.00 97.88 249 GLN A C 1
ATOM 1883 O O . GLN A 1 249 ? 5.064 -5.640 -4.909 1.00 97.88 249 GLN A O 1
ATOM 1888 N N . ILE A 1 250 ? 7.210 -5.006 -5.082 1.00 98.25 250 ILE A N 1
ATOM 1889 C CA . ILE A 1 250 ? 7.644 -5.472 -3.764 1.00 98.25 250 ILE A CA 1
ATOM 1890 C C . ILE A 1 250 ? 7.798 -4.246 -2.872 1.00 98.25 250 ILE A C 1
ATOM 1892 O O . ILE A 1 250 ? 8.471 -3.290 -3.244 1.00 98.25 250 ILE A O 1
ATOM 1896 N N . MET A 1 251 ? 7.194 -4.265 -1.689 1.00 98.06 251 MET A N 1
ATOM 1897 C CA . MET A 1 251 ? 7.285 -3.178 -0.722 1.00 98.06 251 MET A CA 1
ATOM 1898 C C . MET A 1 251 ? 7.805 -3.689 0.607 1.00 98.06 251 MET A C 1
ATOM 1900 O O . MET A 1 251 ? 7.218 -4.593 1.199 1.00 98.06 251 MET A O 1
ATOM 1904 N N . ALA A 1 252 ? 8.866 -3.064 1.095 1.00 98.31 252 ALA A N 1
ATOM 1905 C CA . ALA A 1 252 ? 9.407 -3.287 2.426 1.00 98.31 252 ALA A CA 1
ATOM 1906 C C . ALA A 1 252 ? 9.314 -1.981 3.214 1.00 98.31 252 ALA A C 1
ATOM 1908 O O . ALA A 1 252 ? 9.761 -0.930 2.749 1.00 98.31 252 ALA A O 1
ATOM 1909 N N . GLY A 1 253 ? 8.711 -2.025 4.397 1.00 97.25 253 GLY A N 1
ATOM 1910 C CA . GLY A 1 253 ? 8.438 -0.810 5.148 1.00 97.25 253 GLY A CA 1
ATOM 1911 C C . GLY A 1 253 ? 8.044 -1.032 6.590 1.00 97.25 253 GLY A C 1
ATOM 1912 O O . GLY A 1 253 ? 8.214 -2.118 7.138 1.00 97.25 253 GLY A O 1
ATOM 1913 N N . VAL A 1 254 ? 7.530 0.028 7.205 1.00 97.94 254 VAL A N 1
ATOM 1914 C CA . VAL A 1 254 ? 7.095 0.050 8.601 1.00 97.94 254 VAL A CA 1
ATOM 1915 C C . VAL A 1 254 ? 5.740 0.741 8.694 1.00 97.94 254 VAL A C 1
ATOM 1917 O O . VAL A 1 254 ? 5.525 1.791 8.084 1.00 97.94 254 VAL A O 1
ATOM 1920 N N . SER A 1 255 ? 4.838 0.172 9.492 1.00 97.62 255 SER A N 1
ATOM 1921 C CA . SER A 1 255 ? 3.619 0.837 9.942 1.00 97.62 255 SER A CA 1
ATOM 1922 C C . SER A 1 255 ? 3.693 1.222 11.412 1.00 97.62 255 SER A C 1
ATOM 1924 O O . SER A 1 255 ? 4.282 0.523 12.239 1.00 97.62 255 SER A O 1
ATOM 1926 N N . VAL A 1 256 ? 3.067 2.350 11.737 1.00 96.44 256 VAL A N 1
ATOM 1927 C CA . VAL A 1 256 ? 2.850 2.815 13.106 1.00 96.44 256 VAL A CA 1
ATOM 1928 C C . VAL A 1 256 ? 1.357 2.992 13.309 1.00 96.44 256 VAL A C 1
ATOM 1930 O O . VAL A 1 256 ? 0.697 3.662 12.520 1.00 96.44 256 VAL A O 1
ATOM 1933 N N . ARG A 1 257 ? 0.823 2.391 14.368 1.00 94.94 257 ARG A N 1
ATOM 1934 C CA . ARG A 1 257 ? -0.609 2.319 14.673 1.00 94.94 257 ARG A CA 1
ATOM 1935 C C . ARG A 1 257 ? -0.868 2.708 16.116 1.00 94.94 257 ARG A C 1
ATOM 1937 O O . ARG A 1 257 ? -0.183 2.204 16.997 1.00 94.94 257 ARG A O 1
ATOM 1944 N N . PHE A 1 258 ? -1.906 3.492 16.360 1.00 92.94 258 PHE A N 1
ATOM 1945 C CA . PHE A 1 258 ? -2.382 3.903 17.676 1.00 92.94 258 PHE A CA 1
ATOM 1946 C C . PHE A 1 258 ? -3.736 3.267 17.976 1.00 92.94 258 PHE A C 1
ATOM 1948 O O . PHE A 1 258 ? -4.639 3.305 17.140 1.00 92.94 258 PHE A O 1
ATOM 1955 N N . GLY A 1 259 ? -3.874 2.667 19.157 1.00 90.56 259 GLY A N 1
ATOM 1956 C CA . GLY A 1 259 ? -5.114 2.035 19.602 1.00 90.56 259 GLY A CA 1
ATOM 1957 C C . GLY A 1 259 ? -6.099 3.051 20.169 1.00 90.56 259 GLY A C 1
ATOM 1958 O O . GLY A 1 259 ? -5.757 3.801 21.080 1.00 90.56 259 GLY A O 1
ATOM 1959 N N . ILE A 1 260 ? -7.330 3.051 19.655 1.00 88.38 260 ILE A N 1
ATOM 1960 C CA . ILE A 1 260 ? -8.435 3.850 20.186 1.00 88.38 260 ILE A CA 1
ATOM 1961 C C . ILE A 1 260 ? -9.325 2.952 21.040 1.00 88.38 260 ILE A C 1
ATOM 1963 O O . ILE A 1 260 ? -9.969 2.022 20.545 1.00 88.38 260 ILE A O 1
ATOM 1967 N N . PHE A 1 261 ? -9.356 3.252 22.335 1.00 86.88 261 PHE A N 1
ATOM 1968 C CA . PHE A 1 261 ? -10.085 2.491 23.341 1.00 86.88 261 PHE A CA 1
ATOM 1969 C C . PHE A 1 261 ? -11.406 3.167 23.702 1.00 86.88 261 PHE A C 1
ATOM 1971 O O . PHE A 1 261 ? -11.534 4.391 23.627 1.00 86.88 261 PHE A O 1
ATOM 1978 N N . ARG A 1 262 ? -12.392 2.368 24.108 1.00 83.50 262 ARG A N 1
ATOM 1979 C CA . ARG A 1 262 ? -13.639 2.848 24.709 1.00 83.50 262 ARG A 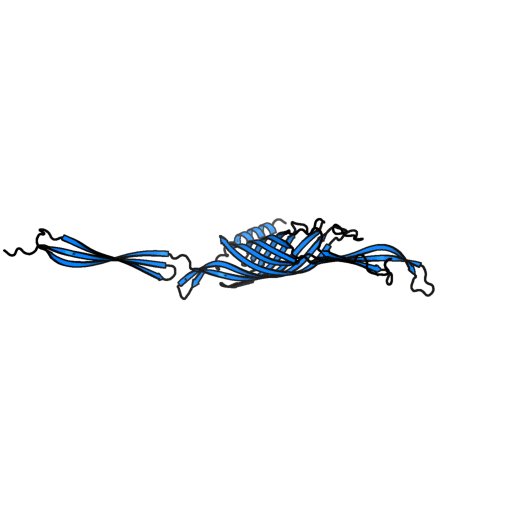CA 1
ATOM 1980 C C . ARG A 1 262 ? -13.909 2.115 26.019 1.00 83.50 262 ARG A C 1
ATOM 1982 O O . ARG A 1 262 ? -13.558 0.940 26.104 1.00 83.50 262 ARG A O 1
ATOM 1989 N N . PRO A 1 263 ? -14.541 2.765 27.009 1.00 82.38 263 PRO A N 1
ATOM 1990 C CA . PRO A 1 263 ? -15.009 2.067 28.196 1.00 82.38 263 PRO A CA 1
ATOM 1991 C C . PRO A 1 263 ? -15.972 0.947 27.799 1.00 82.38 263 PRO A C 1
ATOM 1993 O O . PRO A 1 263 ? -16.761 1.117 26.868 1.00 82.38 263 PRO A O 1
ATOM 1996 N N . ALA A 1 264 ? -15.900 -0.176 28.503 1.00 83.19 264 ALA A N 1
ATOM 1997 C CA . ALA A 1 264 ? -16.868 -1.249 28.409 1.00 83.19 264 ALA A CA 1
ATOM 1998 C C . ALA A 1 264 ? -18.269 -0.721 28.745 1.00 83.19 264 ALA A C 1
ATOM 2000 O O . ALA A 1 264 ? -18.430 0.238 29.516 1.00 83.19 264 ALA A O 1
ATOM 2001 N N . ASP A 1 265 ? -19.281 -1.349 28.149 1.00 84.12 265 ASP A N 1
ATOM 2002 C CA . ASP A 1 265 ? -20.669 -1.033 28.457 1.00 84.12 265 ASP A CA 1
ATOM 2003 C C . ASP A 1 265 ? -20.922 -1.285 29.943 1.00 84.12 265 ASP A C 1
ATOM 2005 O O . ASP A 1 265 ? -20.526 -2.317 30.491 1.00 84.12 265 ASP A O 1
ATOM 2009 N N . ALA A 1 266 ? -21.544 -0.311 30.611 1.00 82.31 266 ALA A N 1
ATOM 2010 C CA . ALA A 1 266 ? -21.760 -0.430 32.042 1.00 82.31 266 ALA A CA 1
ATOM 2011 C C . ALA A 1 266 ? -22.847 -1.454 32.355 1.00 82.31 266 ALA A C 1
ATOM 2013 O O . ALA A 1 266 ? -23.915 -1.462 31.742 1.00 82.31 266 ALA A O 1
ATOM 2014 N N . ILE A 1 267 ? -22.597 -2.250 33.387 1.00 84.75 267 ILE A N 1
ATOM 2015 C CA . ILE A 1 267 ? -23.606 -3.088 34.017 1.00 84.75 267 ILE A CA 1
ATOM 2016 C C . ILE A 1 267 ? -24.531 -2.154 34.797 1.00 84.75 267 ILE A C 1
ATOM 2018 O O . ILE A 1 267 ? -24.106 -1.490 35.744 1.00 84.75 267 ILE A O 1
ATOM 2022 N N . ILE A 1 268 ? -25.790 -2.068 34.375 1.00 87.31 268 ILE A N 1
ATOM 2023 C CA . ILE A 1 268 ? -26.789 -1.220 35.027 1.00 87.31 268 ILE A CA 1
ATOM 2024 C C . ILE A 1 268 ? -27.399 -2.002 36.191 1.00 87.31 268 ILE A C 1
ATOM 2026 O O . ILE A 1 268 ? -28.068 -3.012 35.978 1.00 87.31 268 ILE A O 1
ATOM 2030 N N . VAL A 1 269 ? -27.185 -1.521 37.415 1.00 89.19 269 VAL A N 1
ATOM 2031 C CA . VAL A 1 269 ? -27.832 -2.033 38.627 1.00 89.19 269 VAL A CA 1
ATOM 2032 C C . VAL A 1 269 ? -28.867 -1.010 39.062 1.00 89.19 269 VAL A C 1
ATOM 2034 O O . VAL A 1 269 ? -28.526 0.139 39.337 1.00 89.19 269 VAL A O 1
ATOM 2037 N N . ARG A 1 270 ? -30.131 -1.427 39.098 1.00 92.12 270 ARG A N 1
ATOM 2038 C CA . ARG A 1 270 ? -31.246 -0.578 39.518 1.00 92.12 270 ARG A CA 1
ATOM 2039 C C . ARG A 1 270 ? -31.651 -0.931 40.936 1.00 92.12 270 ARG A C 1
ATOM 2041 O O . ARG A 1 270 ? -31.799 -2.110 41.246 1.00 92.12 270 ARG A O 1
ATOM 2048 N N . ASP A 1 271 ? -31.841 0.089 41.752 1.00 90.69 271 ASP A N 1
ATOM 2049 C CA . ASP A 1 271 ? -32.346 -0.027 43.112 1.00 90.69 271 ASP A CA 1
ATOM 2050 C C . ASP A 1 271 ? -33.492 0.968 43.322 1.00 90.69 271 ASP A C 1
ATOM 2052 O O . ASP A 1 271 ? -33.546 2.018 42.677 1.00 90.69 271 ASP A O 1
ATOM 2056 N N . THR A 1 272 ? -34.432 0.643 44.202 1.00 92.56 272 THR A N 1
ATOM 2057 C CA . THR A 1 272 ? -35.565 1.513 44.524 1.00 92.56 272 THR A CA 1
ATOM 2058 C C . THR A 1 272 ? -35.723 1.603 46.028 1.00 92.56 272 THR A C 1
ATOM 2060 O O . THR A 1 272 ? -36.007 0.613 46.699 1.00 92.56 272 THR A O 1
ATOM 2063 N N . ILE A 1 273 ? -35.567 2.813 46.556 1.00 91.94 273 ILE A N 1
ATOM 2064 C CA . ILE A 1 273 ? -35.661 3.094 47.984 1.00 91.94 273 ILE A CA 1
ATOM 2065 C C . ILE A 1 273 ? -36.975 3.822 48.237 1.00 91.94 273 ILE A C 1
ATOM 2067 O O . ILE A 1 273 ? -37.209 4.898 47.692 1.00 91.94 273 ILE A O 1
ATOM 2071 N N . TYR A 1 274 ? -37.811 3.247 49.098 1.00 91.81 274 TYR A N 1
ATOM 2072 C CA . TYR A 1 274 ? -39.031 3.890 49.574 1.00 91.81 274 TYR A CA 1
ATOM 2073 C C . TYR A 1 274 ? -38.752 4.615 50.886 1.00 91.81 274 TYR A C 1
ATOM 2075 O O . TYR A 1 274 ? -38.343 3.999 51.873 1.00 91.81 274 TYR A O 1
ATOM 2083 N N . ARG A 1 275 ? -39.020 5.918 50.916 1.00 93.00 275 ARG A N 1
ATOM 2084 C CA . ARG A 1 275 ? -39.017 6.727 52.132 1.00 93.00 275 ARG A CA 1
ATOM 2085 C C . ARG A 1 275 ? -40.450 7.115 52.459 1.00 93.00 275 ARG A C 1
ATOM 2087 O O . ARG A 1 275 ? -41.061 7.881 51.724 1.00 93.00 275 ARG A O 1
ATOM 2094 N N . ARG A 1 276 ? -40.978 6.572 53.556 1.00 93.81 276 ARG A N 1
ATOM 2095 C CA . ARG A 1 276 ? -42.367 6.781 53.971 1.00 93.81 276 ARG A CA 1
ATOM 2096 C C . ARG A 1 276 ? -42.427 7.608 55.240 1.00 93.81 276 ARG A C 1
ATOM 2098 O O . ARG A 1 276 ? -42.021 7.125 56.294 1.00 93.81 276 ARG A O 1
ATOM 2105 N N . ASP A 1 277 ? -42.996 8.800 55.142 1.00 92.06 277 ASP A N 1
ATOM 2106 C CA . ASP A 1 277 ? -43.217 9.677 56.291 1.00 92.06 277 ASP A CA 1
ATOM 2107 C C . ASP A 1 277 ? -44.721 9.737 56.585 1.00 92.06 277 ASP A C 1
ATOM 2109 O O . ASP A 1 277 ? -45.513 10.060 55.706 1.00 92.06 277 ASP A O 1
ATOM 2113 N N . THR A 1 278 ? -45.147 9.393 57.807 1.00 93.06 278 THR A N 1
ATOM 2114 C CA . THR A 1 278 ? -46.574 9.399 58.187 1.00 93.06 278 THR A CA 1
ATOM 2115 C C . THR A 1 278 ? -46.865 10.490 59.211 1.00 93.06 278 THR A C 1
ATOM 2117 O O . THR A 1 278 ? -46.286 10.491 60.296 1.00 93.06 278 THR A O 1
ATOM 2120 N N . THR A 1 279 ? -47.802 11.385 58.910 1.00 91.75 279 THR A N 1
ATOM 2121 C CA . THR A 1 279 ? -48.337 12.368 59.861 1.00 91.75 279 THR A CA 1
ATOM 2122 C C . THR A 1 279 ? -49.686 11.893 60.386 1.00 91.75 279 THR A C 1
ATOM 2124 O O . THR A 1 279 ? -50.475 11.307 59.654 1.00 91.75 279 THR A O 1
ATOM 2127 N N . THR A 1 280 ? -49.963 12.092 61.675 1.00 91.31 280 THR A N 1
ATOM 2128 C CA . THR A 1 280 ? -51.256 11.709 62.265 1.00 91.31 280 THR A CA 1
ATOM 2129 C C . THR A 1 280 ? -52.099 12.952 62.484 1.00 91.31 280 THR A C 1
ATOM 2131 O O . THR A 1 280 ? -51.637 13.899 63.117 1.00 91.31 280 THR A O 1
ATOM 2134 N N . ILE A 1 281 ? -53.331 12.941 61.982 1.00 91.38 281 ILE A N 1
ATOM 2135 C CA . ILE A 1 281 ? -54.303 14.015 62.185 1.00 91.38 281 ILE A CA 1
ATOM 2136 C C . ILE A 1 281 ? -55.605 13.442 62.727 1.00 91.38 281 ILE A C 1
ATOM 2138 O O . ILE A 1 28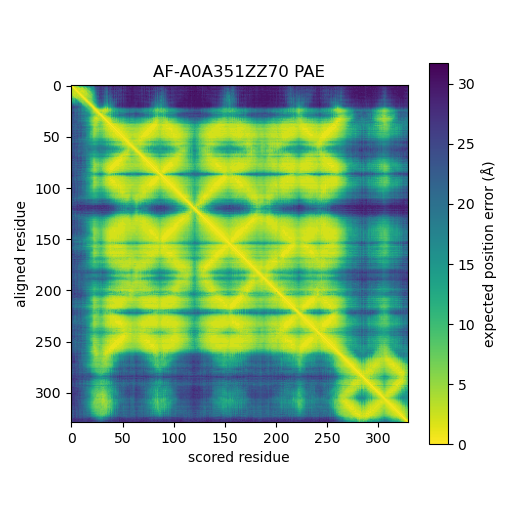1 ? -55.975 12.303 62.445 1.00 91.38 281 ILE A O 1
ATOM 2142 N N . VAL A 1 282 ? -56.321 14.256 63.491 1.00 89.94 282 VAL A N 1
ATOM 2143 C CA . VAL A 1 282 ? -57.665 13.922 63.956 1.00 89.94 282 VAL A CA 1
ATOM 2144 C C . VAL A 1 282 ? -58.671 14.520 62.979 1.00 89.94 282 VAL A C 1
ATOM 2146 O O . VAL A 1 282 ? -58.630 15.722 62.713 1.00 89.94 282 VAL A O 1
ATOM 2149 N N . ARG A 1 283 ? -59.571 13.696 62.432 1.00 86.62 283 ARG A N 1
ATOM 2150 C CA . ARG A 1 283 ? -60.575 14.119 61.447 1.00 86.62 283 ARG A CA 1
ATOM 2151 C C . ARG A 1 283 ? -61.977 13.819 61.976 1.00 86.62 283 ARG A C 1
ATOM 2153 O O . ARG A 1 283 ? -62.254 12.723 62.450 1.00 86.62 283 ARG A O 1
ATOM 2160 N N . ARG A 1 284 ? -62.869 14.812 61.929 1.00 84.38 284 ARG A N 1
ATOM 2161 C CA . ARG A 1 284 ? -64.288 14.631 62.282 1.00 84.38 284 ARG A CA 1
ATOM 2162 C C . ARG A 1 284 ? -65.028 13.970 61.115 1.00 84.38 284 ARG A C 1
ATOM 2164 O O . ARG A 1 284 ? -64.765 14.320 59.966 1.00 84.38 284 ARG A O 1
ATOM 2171 N N . GLY A 1 285 ? -65.953 13.057 61.413 1.00 82.50 285 GLY A N 1
ATOM 2172 C CA . GLY A 1 285 ? -66.787 12.386 60.405 1.00 82.50 285 GLY A CA 1
ATOM 2173 C C . GLY A 1 285 ? -66.158 11.153 59.748 1.00 82.50 285 GLY A C 1
ATOM 2174 O O . GLY A 1 285 ? -66.565 10.789 58.649 1.00 82.50 285 GLY A O 1
ATOM 2175 N N . ILE A 1 286 ? -65.161 10.535 60.387 1.00 86.88 286 ILE A N 1
ATOM 2176 C CA . ILE A 1 286 ? -64.690 9.190 60.038 1.00 86.88 286 ILE A CA 1
ATOM 2177 C C . ILE A 1 286 ? -64.964 8.260 61.217 1.00 86.88 286 ILE A C 1
ATOM 2179 O O . ILE A 1 286 ? -64.718 8.646 62.358 1.00 86.88 286 ILE A O 1
ATOM 2183 N N . ASP A 1 287 ? -65.470 7.063 60.933 1.00 84.31 287 ASP A N 1
ATOM 2184 C CA . ASP A 1 287 ? -65.813 6.073 61.963 1.00 84.31 287 ASP A CA 1
ATOM 2185 C C . ASP A 1 287 ? -64.629 5.143 62.276 1.00 84.31 287 ASP A C 1
ATOM 2187 O O . ASP A 1 287 ? -64.502 4.630 63.386 1.00 84.31 287 ASP A O 1
ATOM 2191 N N . GLU A 1 288 ? -63.711 4.980 61.317 1.00 89.69 288 GLU A N 1
ATOM 2192 C CA . GLU A 1 288 ? -62.545 4.105 61.420 1.00 89.69 288 GLU A CA 1
ATOM 2193 C C . GLU A 1 288 ? -61.250 4.830 61.022 1.00 89.69 288 GLU A C 1
ATOM 2195 O O . GLU A 1 288 ? -61.257 5.692 60.133 1.00 89.69 288 GLU A O 1
ATOM 2200 N N . PRO A 1 289 ? -60.112 4.491 61.658 1.00 90.12 289 PRO A N 1
ATOM 2201 C CA . PRO A 1 289 ? -58.829 5.051 61.282 1.00 90.12 289 PRO A CA 1
ATOM 2202 C C . PRO A 1 289 ? -58.411 4.561 59.893 1.00 90.12 289 PRO A C 1
ATOM 2204 O O . PRO A 1 289 ? -58.451 3.366 59.605 1.00 90.12 289 PRO A O 1
ATOM 2207 N N . ARG A 1 290 ? -57.925 5.471 59.048 1.00 92.19 290 ARG A N 1
ATOM 2208 C CA . ARG A 1 290 ? -57.412 5.126 57.713 1.00 92.19 290 ARG A CA 1
ATOM 2209 C C . ARG A 1 290 ? -56.108 5.840 57.400 1.00 92.19 290 ARG A C 1
ATOM 2211 O O . ARG A 1 290 ? -55.815 6.901 57.947 1.00 92.19 290 ARG A O 1
ATOM 2218 N N . ILE A 1 291 ? -55.327 5.244 56.506 1.00 92.19 291 ILE A N 1
ATOM 2219 C CA . ILE A 1 291 ? -54.066 5.797 56.013 1.00 92.19 291 ILE A CA 1
ATOM 2220 C C . ILE A 1 291 ? -54.282 6.202 54.559 1.00 92.19 291 ILE A C 1
ATOM 2222 O O . ILE A 1 291 ? -54.664 5.371 53.738 1.00 92.19 291 ILE A O 1
ATOM 2226 N N . VAL A 1 292 ? -54.051 7.474 54.250 1.00 91.50 292 VAL A N 1
ATOM 2227 C CA . VAL A 1 292 ? -54.201 8.024 52.900 1.00 91.50 292 VAL A CA 1
ATOM 2228 C C . VAL A 1 292 ? -52.848 8.546 52.436 1.00 91.50 292 VAL A C 1
ATOM 2230 O O . VAL A 1 292 ? -52.156 9.222 53.197 1.00 91.50 292 VAL A O 1
ATOM 2233 N N . LEU A 1 293 ? -52.455 8.226 51.203 1.00 93.00 293 LEU A N 1
ATOM 2234 C CA . LEU A 1 293 ? -51.296 8.850 50.569 1.00 93.00 293 LEU A CA 1
ATOM 2235 C C . LEU A 1 293 ? -51.625 10.326 50.320 1.00 93.00 293 LEU A C 1
ATOM 2237 O O . LEU A 1 293 ? -52.583 10.639 49.619 1.00 93.00 293 LEU A O 1
ATOM 2241 N N . SER A 1 294 ? -50.867 11.221 50.944 1.00 88.81 294 SER A N 1
ATOM 2242 C CA . SER A 1 294 ? -51.069 12.667 50.835 1.00 88.81 294 SER A CA 1
ATOM 2243 C C . SER A 1 294 ? -50.220 13.324 49.752 1.00 88.81 294 SER A C 1
ATOM 2245 O O . SER A 1 294 ? -50.629 14.355 49.233 1.00 88.81 294 SER A O 1
ATOM 2247 N N . ASP A 1 295 ? -49.044 12.771 49.450 1.00 90.50 295 ASP A N 1
ATOM 2248 C CA . ASP A 1 295 ? -48.072 13.348 48.514 1.00 90.50 295 ASP A CA 1
ATOM 2249 C C . ASP A 1 295 ? -47.060 12.269 48.102 1.00 90.50 295 ASP A C 1
ATOM 2251 O O . ASP A 1 295 ? -46.708 11.420 48.933 1.00 90.50 295 ASP A O 1
ATOM 2255 N N . ASP A 1 296 ? -46.577 12.313 46.864 1.00 93.00 296 ASP A N 1
ATOM 2256 C CA . ASP A 1 296 ? -45.504 11.459 46.360 1.00 93.00 296 ASP A CA 1
ATOM 2257 C C . ASP A 1 296 ? -44.505 12.255 45.501 1.00 93.00 296 ASP A C 1
ATOM 2259 O O . ASP A 1 296 ? -44.879 13.109 44.702 1.00 93.00 296 ASP A O 1
ATOM 2263 N N . ASP A 1 297 ? -43.210 11.991 45.691 1.00 91.94 297 ASP A N 1
ATOM 2264 C CA . ASP A 1 297 ? -42.120 12.530 44.865 1.00 91.94 297 ASP A CA 1
ATOM 2265 C C . ASP A 1 297 ? -41.191 11.385 44.454 1.00 91.94 297 ASP A C 1
ATOM 2267 O O . ASP A 1 297 ? -40.892 10.490 45.253 1.00 91.94 297 ASP A O 1
ATOM 2271 N N . SER A 1 298 ? -40.692 11.428 43.221 1.00 91.19 298 SER A N 1
ATOM 2272 C CA . SER A 1 298 ? -39.744 10.440 42.706 1.00 91.19 298 SER A CA 1
ATOM 2273 C C . SER A 1 298 ? -38.507 11.136 42.163 1.00 91.19 298 SER A C 1
ATOM 2275 O O . SER A 1 298 ? -38.607 12.040 41.332 1.00 91.19 298 SER A O 1
ATOM 2277 N N . ARG A 1 299 ? -37.329 10.693 42.601 1.00 89.56 299 ARG A N 1
ATOM 2278 C CA . ARG A 1 299 ? -36.044 11.193 42.103 1.00 89.56 299 ARG A CA 1
ATOM 2279 C C . ARG A 1 299 ? -35.156 10.039 41.696 1.00 89.56 299 ARG A C 1
ATOM 2281 O O . ARG A 1 299 ? -35.082 9.032 42.395 1.00 89.56 299 ARG A O 1
ATOM 2288 N N . GLU A 1 300 ? -34.465 10.200 40.577 1.00 91.50 300 GLU A N 1
ATOM 2289 C CA . GLU A 1 300 ? -33.461 9.247 40.121 1.00 91.50 300 GLU A CA 1
ATOM 2290 C C . GLU A 1 300 ? -32.069 9.832 40.345 1.00 91.50 300 GLU A C 1
ATOM 2292 O O . GLU A 1 300 ? -31.756 10.932 39.887 1.00 91.50 300 GLU A O 1
ATOM 2297 N N . GLU A 1 301 ? -31.226 9.080 41.041 1.00 89.38 301 GLU A N 1
ATOM 2298 C CA . GLU A 1 301 ? -29.813 9.391 41.197 1.00 89.38 301 GLU A CA 1
ATOM 2299 C C . GLU A 1 301 ? -28.982 8.312 40.509 1.00 89.38 301 GLU A C 1
ATOM 2301 O O . GLU A 1 301 ? -29.174 7.113 40.722 1.00 89.38 301 GLU A O 1
ATOM 2306 N N . SER A 1 302 ? -28.028 8.735 39.680 1.00 87.56 302 SER A N 1
ATOM 2307 C CA . SER A 1 302 ? -27.098 7.824 39.017 1.00 87.56 302 SER A CA 1
ATOM 2308 C C . SER A 1 302 ? -25.690 7.992 39.572 1.00 87.56 302 SER A C 1
ATOM 2310 O O . SER A 1 302 ? -25.142 9.098 39.564 1.00 87.56 302 SER A O 1
ATOM 2312 N N . ARG A 1 303 ? -25.062 6.890 39.981 1.00 87.19 303 ARG A N 1
ATOM 2313 C CA . ARG A 1 303 ? -23.666 6.851 40.419 1.00 87.19 303 ARG A CA 1
ATOM 2314 C C . ARG A 1 303 ? -22.917 5.756 39.678 1.00 87.19 303 ARG A C 1
ATOM 2316 O O . ARG A 1 303 ? -23.308 4.595 39.702 1.00 87.19 303 ARG A O 1
ATOM 2323 N N . ARG A 1 304 ? -21.787 6.097 39.058 1.00 81.12 304 ARG A N 1
ATOM 2324 C CA . ARG A 1 304 ? -20.913 5.108 38.414 1.00 81.12 304 ARG A CA 1
ATOM 2325 C C . ARG A 1 304 ? -19.768 4.706 39.343 1.00 81.12 304 ARG A C 1
ATOM 2327 O O . ARG A 1 304 ? -19.123 5.572 39.932 1.00 81.12 304 ARG A O 1
ATOM 2334 N N 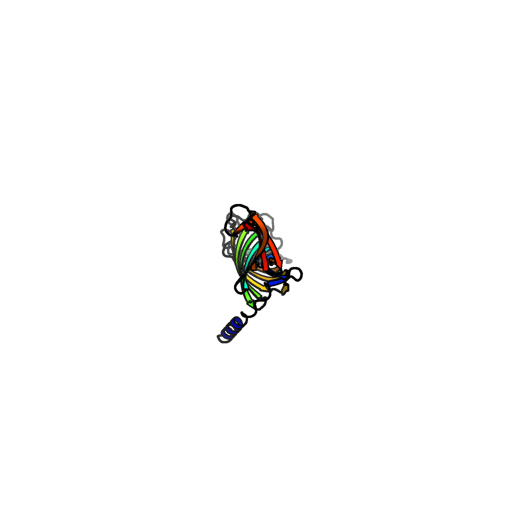. ALA A 1 305 ? -19.489 3.410 39.439 1.00 82.75 305 ALA A N 1
ATOM 2335 C CA . ALA A 1 305 ? -18.302 2.873 40.096 1.00 82.75 305 ALA A CA 1
ATOM 2336 C C . ALA A 1 305 ? -17.696 1.759 39.229 1.00 82.75 305 ALA A C 1
ATOM 2338 O O . ALA A 1 305 ? -18.256 0.670 39.121 1.00 82.75 305 ALA A O 1
ATOM 2339 N N . GLY A 1 306 ? -16.556 2.044 38.592 1.00 82.88 306 GLY A N 1
ATOM 2340 C CA . GLY A 1 306 ? -15.947 1.130 37.626 1.00 82.88 306 GLY A CA 1
ATOM 2341 C C . GLY A 1 306 ? -16.859 0.874 36.429 1.00 82.88 306 GLY A C 1
ATOM 2342 O O . GLY A 1 306 ? -17.353 1.818 35.801 1.00 82.88 306 GLY A O 1
ATOM 2343 N N . ASP A 1 307 ? -17.092 -0.408 36.160 1.00 81.81 307 ASP A N 1
ATOM 2344 C CA . ASP A 1 307 ? -17.968 -0.895 35.093 1.00 81.81 307 ASP A CA 1
ATOM 2345 C C . ASP A 1 307 ? -19.448 -0.940 35.503 1.00 81.81 307 ASP A C 1
ATOM 2347 O O . ASP A 1 307 ? -20.298 -1.263 34.680 1.00 81.81 307 ASP A O 1
ATOM 2351 N N . THR A 1 308 ? -19.791 -0.585 36.744 1.00 84.06 308 THR A N 1
ATOM 2352 C CA . THR A 1 308 ? -21.175 -0.628 37.231 1.00 84.06 308 THR A CA 1
ATOM 2353 C C . THR A 1 308 ? -21.774 0.773 37.304 1.00 84.06 308 THR A C 1
ATOM 2355 O O . THR A 1 308 ? -21.189 1.693 37.886 1.00 84.06 308 THR A O 1
ATOM 2358 N N . LEU A 1 309 ? -22.964 0.942 36.728 1.00 86.94 309 LEU A N 1
ATOM 2359 C CA . LEU A 1 309 ? -23.798 2.130 36.884 1.00 86.94 309 LEU A CA 1
ATOM 2360 C C . LEU A 1 309 ? -24.942 1.798 37.845 1.00 86.94 309 LEU A C 1
ATOM 2362 O O . LEU A 1 309 ? -25.835 1.028 37.503 1.00 86.94 309 LEU A O 1
ATOM 2366 N N . TYR A 1 310 ? -24.907 2.386 39.035 1.00 88.12 310 TYR A N 1
ATOM 2367 C CA . TYR A 1 310 ? -25.984 2.306 40.012 1.00 88.12 310 TYR A CA 1
ATOM 2368 C C . TYR A 1 310 ? -27.009 3.392 39.695 1.00 88.12 310 TYR A C 1
ATOM 2370 O O . TYR A 1 310 ? -26.665 4.574 39.693 1.00 88.12 310 TYR A O 1
ATOM 2378 N N . GLN A 1 311 ? -28.241 2.990 39.404 1.00 92.50 311 GLN A N 1
ATOM 2379 C CA . GLN A 1 311 ? -29.392 3.880 39.291 1.00 92.50 311 GLN A CA 1
ATOM 2380 C C . GLN A 1 311 ? -30.287 3.633 40.499 1.00 92.50 311 GLN A C 1
ATOM 2382 O O . GLN A 1 311 ? -30.849 2.547 40.635 1.00 92.50 311 GLN A O 1
ATOM 2387 N N . THR A 1 312 ? -30.398 4.617 41.381 1.00 92.62 312 THR A N 1
ATOM 2388 C CA . THR A 1 312 ? -31.244 4.531 42.568 1.00 92.62 312 THR A CA 1
ATOM 2389 C C . THR A 1 312 ? -32.444 5.443 42.379 1.00 92.62 312 THR A C 1
ATOM 2391 O O . THR A 1 312 ? -32.298 6.657 42.251 1.00 92.62 312 THR A O 1
ATOM 2394 N N . THR A 1 313 ? -33.637 4.857 42.370 1.00 93.38 313 THR A N 1
ATOM 2395 C CA . THR A 1 313 ? -34.899 5.594 42.377 1.00 93.38 313 THR A CA 1
ATOM 2396 C C . THR A 1 313 ? -35.344 5.778 43.824 1.00 93.38 313 THR A C 1
ATOM 2398 O O . THR A 1 313 ? -35.697 4.812 44.497 1.00 93.38 313 THR A O 1
ATOM 2401 N N . LEU A 1 314 ? -35.309 7.010 44.322 1.00 92.19 314 LEU A N 1
ATOM 2402 C CA . LEU A 1 314 ? -35.855 7.367 45.624 1.00 92.19 314 LEU A CA 1
ATOM 2403 C C . LEU A 1 314 ? -37.316 7.777 45.444 1.00 92.19 314 LEU A C 1
ATOM 2405 O O . LEU A 1 314 ? -37.599 8.808 44.834 1.00 92.19 314 LEU A O 1
ATOM 2409 N N . ILE A 1 315 ? -38.226 6.981 45.993 1.00 93.19 315 ILE A N 1
ATOM 2410 C CA . ILE A 1 315 ? -39.657 7.280 46.041 1.00 93.19 315 ILE A CA 1
ATOM 2411 C C . ILE A 1 315 ? -39.968 7.754 47.458 1.00 93.19 315 ILE A C 1
ATOM 2413 O O . ILE A 1 315 ? -39.814 7.002 48.422 1.00 93.19 315 ILE A O 1
ATOM 2417 N N . THR A 1 316 ? -40.363 9.016 47.594 1.00 92.81 316 THR A N 1
ATOM 2418 C CA . THR A 1 316 ? -40.765 9.599 48.875 1.00 92.81 316 THR A CA 1
ATOM 2419 C C . THR A 1 316 ? -42.280 9.686 48.919 1.00 92.81 316 THR A C 1
ATOM 2421 O O . THR A 1 316 ? -42.871 10.472 48.192 1.00 92.81 316 THR A O 1
ATOM 2424 N N . GLU A 1 317 ? -42.900 8.892 49.785 1.00 95.94 317 GLU A N 1
ATOM 2425 C CA . GLU A 1 317 ? -44.347 8.858 49.988 1.00 95.94 317 GLU A CA 1
ATOM 2426 C C . GLU A 1 317 ? -44.666 9.501 51.339 1.00 95.94 317 GLU A C 1
ATOM 2428 O O . GLU A 1 317 ? -44.142 9.092 52.381 1.00 95.94 317 GLU A O 1
ATOM 2433 N N . LYS A 1 318 ? -45.548 10.498 51.351 1.00 94.12 318 LYS A N 1
ATOM 2434 C CA . LYS A 1 318 ? -46.094 11.039 52.597 1.00 94.12 318 LYS A CA 1
ATOM 2435 C C . LYS A 1 318 ? -47.480 10.477 52.809 1.00 94.12 318 LYS A C 1
ATOM 2437 O O . LYS A 1 318 ? -48.346 10.609 51.947 1.00 94.12 318 LYS A O 1
ATOM 2442 N N . TYR A 1 319 ? -47.709 9.915 53.981 1.00 94.50 319 TYR A N 1
ATOM 2443 C CA . TYR A 1 319 ? -48.996 9.386 54.388 1.00 94.50 319 TYR A CA 1
ATOM 2444 C C . TYR A 1 319 ? -49.605 10.252 55.478 1.00 94.50 319 TYR A C 1
ATOM 2446 O O . TYR A 1 319 ? -48.921 10.741 56.372 1.00 94.50 319 TYR A O 1
ATOM 2454 N N . THR A 1 320 ? -50.921 10.387 55.440 1.00 93.44 320 THR A N 1
ATOM 2455 C CA . THR A 1 320 ? -51.700 10.978 56.518 1.00 93.44 320 THR A CA 1
ATOM 2456 C C . THR A 1 320 ? -52.534 9.877 57.162 1.00 93.44 320 THR A C 1
ATOM 2458 O O . THR A 1 320 ? -53.374 9.252 56.511 1.00 93.44 320 THR A O 1
ATOM 2461 N N . LYS A 1 321 ? -52.281 9.608 58.443 1.00 94.00 321 LYS A N 1
ATOM 2462 C CA . LYS A 1 321 ? -53.086 8.725 59.285 1.00 94.00 321 LYS A CA 1
ATOM 2463 C C . LYS A 1 321 ? -54.200 9.547 59.915 1.00 94.00 321 LYS A C 1
ATOM 2465 O O . LYS A 1 321 ? -53.951 10.376 60.788 1.00 94.00 321 LYS A O 1
ATOM 2470 N N . GLU A 1 322 ? -55.423 9.314 59.470 1.00 93.00 322 GLU A N 1
ATOM 2471 C CA . GLU A 1 322 ? -56.608 9.983 59.992 1.00 93.00 322 GLU A CA 1
ATOM 2472 C C . GLU A 1 322 ? -57.169 9.150 61.146 1.00 93.00 322 GLU A C 1
ATOM 2474 O O . GLU A 1 322 ? -57.481 7.973 60.963 1.00 93.00 322 GLU A O 1
ATOM 2479 N N . LEU A 1 323 ? -57.263 9.738 62.339 1.00 92.19 323 LEU A N 1
ATOM 2480 C CA . LEU A 1 323 ? -57.918 9.141 63.501 1.00 92.19 323 LEU A CA 1
ATOM 2481 C C . LEU A 1 323 ? -59.293 9.790 63.718 1.00 92.19 323 LEU A C 1
ATOM 2483 O O . LEU A 1 323 ? -59.413 11.007 63.528 1.00 92.19 323 LEU A O 1
ATOM 2487 N N . PRO A 1 324 ? -60.313 9.020 64.137 1.00 88.94 324 PRO A N 1
ATOM 2488 C CA . PRO A 1 324 ? -61.603 9.585 64.506 1.00 88.94 324 PRO A CA 1
ATOM 2489 C C . PRO A 1 324 ? -61.431 10.563 65.670 1.00 88.94 324 PRO A C 1
ATOM 2491 O O . PRO A 1 324 ? -60.651 10.324 66.597 1.00 88.94 324 PRO A O 1
ATOM 2494 N N . ALA A 1 325 ? -62.144 11.686 65.616 1.00 85.38 325 ALA A N 1
ATOM 2495 C CA . ALA A 1 325 ? -62.186 12.605 66.744 1.00 85.38 325 ALA A CA 1
ATOM 2496 C C . ALA A 1 325 ? -62.800 11.908 67.967 1.00 85.38 325 ALA A C 1
ATOM 2498 O O . ALA A 1 325 ? -63.836 11.256 67.812 1.00 85.38 325 ALA A O 1
ATOM 2499 N N . PRO A 1 326 ? -62.194 12.029 69.167 1.00 79.12 326 PRO A N 1
ATOM 2500 C CA . PRO A 1 326 ? -62.843 11.558 70.379 1.00 79.12 326 PRO A CA 1
ATOM 2501 C C . PRO A 1 326 ? -64.204 12.246 70.490 1.00 79.12 326 PRO A C 1
ATOM 2503 O O . PRO A 1 326 ? -64.323 13.446 70.232 1.00 79.12 326 PRO A O 1
ATOM 2506 N N . PHE A 1 327 ? -65.224 11.452 70.801 1.00 71.62 327 PHE A N 1
ATOM 2507 C CA . PHE A 1 327 ? -66.577 11.935 71.027 1.00 71.62 327 PHE A CA 1
ATOM 2508 C C . PHE A 1 327 ? -66.528 12.950 72.174 1.00 71.62 327 PHE A C 1
ATOM 2510 O O . PHE A 1 327 ? -66.213 12.574 73.302 1.00 71.62 327 PHE A O 1
ATOM 2517 N N . ASP A 1 328 ? -66.750 14.225 71.854 1.00 66.69 328 ASP A N 1
ATOM 2518 C CA . ASP A 1 328 ? -66.914 15.295 72.836 1.00 66.69 328 ASP A CA 1
ATOM 2519 C C . ASP A 1 328 ? -68.432 15.416 73.060 1.00 66.69 328 ASP A C 1
ATOM 2521 O O . ASP A 1 328 ? -69.123 15.854 72.131 1.00 66.69 328 ASP A O 1
ATOM 2525 N N . PRO A 1 329 ? -68.957 14.850 74.164 1.00 63.84 329 PRO A N 1
ATOM 2526 C CA . PRO A 1 329 ? -70.385 14.608 74.375 1.00 63.84 329 PRO A CA 1
ATOM 2527 C C . PRO A 1 329 ? -71.245 15.870 74.477 1.00 63.84 329 PRO A C 1
ATOM 2529 O O . PRO A 1 329 ? -70.743 16.917 74.948 1.00 63.84 329 PRO A O 1
#

Nearest PDB structures (foldseek):
  3dzm-assembly2_B  TM=2.905E-01  e=2.760E-02  Thermus thermophilus HB27
  2r4o-assembly2_B  TM=1.963E-01  e=4.870E-04  Escherichia coli
  6zm1-assembly1_B  TM=2.998E-01  e=8.664E-01  Bacteroides thetaiotaomicron VPI-5482
  2w78-assembly2_B  TM=2.533E-01  e=5.041E-01  Pseudomonas aeruginosa PAO1

pLDDT: mean 87.03, std 13.07, range [36.41, 98.56]

Foldseek 3Di:
DPPVVVVLVVVQVVQLPPPPDQAWDQDPPQRFIKGFFKKKWKKKWKKKKKKAFFDQDFPPADGPRNGFGIWIDIKMKMFMKMWGADPSRKIKMKTKIKIKNKTKTKDKDFPDWDQDFDPDPHTDGDIDTWIKIKIKIKTWIKTWIWIKMWDDRHVQKTKIKTKIKIFTDFMKMWIKIATPPPPPDPPPVRHRIDRTDIGTRPQFPRMWMWIKIWMKGQPDDDNFKTKIWIWMKTHTPDAGGPGGMDMIMIITIMMMITTDIDGDAADEDEEEAEAEAEDEDEDEPDPDKDKDFPDKDWDWDWDDRHRHIYIYIYIYTYIYTYDYDPDPD

Secondary structure (DSSP, 8-state):
--SHHHHHHHHHHHGGGS--SSSEEE-TTT-PEEEEEEEEEEEEEEEEEEEEEEESS-TT-----S-EEEEEEEEEEEEEEEEEE-GGG-EEEEEEEEEE--EEEEEEEEEEEEEEE-SSSS--EEEEEEEEEEEEEEE-EEEEEEEEEEEEEETTEEEEEEEEEEEE-S-EEEEEEEEEESTT---TTSSSEEEEEEEEPTT--SEEEEEEEEEEE-SEE-SSEEEEEEEEEEEESS-SSSSSEEEEEEEEEEEEEEEEEEEPPPEEEEEEEEEEEEEEEEETT-SS-EEEEEEEEEEEEEEEETTEEEEEEEEEEEEEEEEEPP---

Mean predicted aligned error: 11.96 Å

Radius of gyration: 39.27 Å; Cα contacts (8 Å, |Δi|>4): 844; chains: 1; bounding box: 118×51×119 Å

Solvent-accessible surface area (backbone atoms only — not comparable to full-atom values): 17140 Å² total; per-residue (Å²): 134,70,62,68,60,51,53,52,52,57,54,54,66,65,52,71,80,76,77,81,79,78,52,63,48,70,39,90,90,58,51,27,44,28,35,59,64,38,30,44,34,38,38,45,25,47,26,43,23,40,36,47,33,61,38,38,53,61,81,97,52,86,53,91,50,83,57,48,58,50,29,47,31,82,38,52,31,39,39,41,35,40,37,36,74,49,81,94,59,33,28,42,36,42,36,42,34,42,36,49,65,31,38,39,32,73,47,78,40,78,82,49,69,45,77,38,69,43,96,51,101,71,60,46,77,41,76,40,64,28,29,33,36,41,41,39,38,38,44,34,40,30,43,37,41,29,55,32,40,32,42,65,71,44,89,57,28,28,44,34,41,38,40,35,46,27,40,53,55,84,40,36,33,39,37,36,37,34,57,66,30,58,79,94,55,54,47,100,85,72,32,43,61,46,73,71,47,77,49,64,54,60,69,51,42,57,58,40,41,24,44,33,43,34,43,37,36,49,76,43,74,53,81,57,39,34,36,24,50,35,41,37,37,35,44,53,75,43,44,53,31,92,52,54,33,35,56,34,36,42,33,47,32,42,36,41,34,35,50,43,66,41,71,53,83,58,49,76,44,79,47,77,48,79,46,77,49,75,47,80,46,74,37,81,94,45,94,63,71,48,78,41,83,72,46,77,48,77,46,78,48,79,48,76,58,42,44,35,32,39,37,39,36,40,36,41,38,32,32,38,34,38,34,46,52,79,87,80,130

Sequence (329 aa):
MTSLMKLAIVLLVCASVLAQAQETYVTDSTRQTMILKYRLGGFASAAQTIHVADFGALPGLVSCCQSFTGGSSLGAAFGVLGEFTLRSGLRIEGRVGYTSLSAAFGRDEKIGNEPVLDDGPLPRPARRDVMVRHDFTATIPLFTIEPTLLFPVADRTYVQGGFRLGIMGSTNFTQRETLVSPEGYVFLNGSAIRNEVSDPIPLAAVQQVHAIVGARYDLVSKRSYSISPELRYALPLSSISDVSWSAHQIMAGVSVRFGIFRPADAIIVRDTIYRRDTTTIVRRGIDEPRIVLSDDDSREESRRAGDTLYQTTLITEKYTKELPAPFDP